Protein AF-A0A1B1ELV7-F1 (afdb_monomer_lite)

Foldseek 3Di:
DVLLVLQLVQLVLQLPPPPDPVSVVLSVLSNVLSVVLLVLQLVVLVVCCVVPVLSVCSPCVCVDVQLLNVLVCLLSCVLGVVDHNLLVLLLPLQAPLVQPLLLVLQVVLVLCVVVVNPVSSVSSVVSSVSSVSNSCSNVVSLLVCCVPPVPCSQLSNLLSNVLSLLNCLQPVQLCQLAVRDPVSRPAHPLVSCVPRRVVVVVCSCVVRVHDDPPCNVLSNQLSLFLSLLNLLVCQLAVVSDSDHRGNLDPPVSVVVNCVNRVCCCVFRVVVVVVCVVCVVVVNNVVSYDPDDADAAPRSSGGACNRHTPVPRDWDWDQDPNDIGTHNDVSSVVSVVVD

Radius of gyration: 20.14 Å; chains: 1; bounding box: 50×48×54 Å

pLDDT: mean 96.78, std 1.9, range [80.75, 98.81]

Secondary structure (DSSP, 8-state):
-HHHHHHHHHHHHHHHH-SSHHHHHHHHHHHHHHHHHHHHHHHHHHHHTTT-GGGGHHHHGGGS--HHHHHHHHHHIIIIIIS-HHHHIIIIIIIIIIIIIHHHHHHHHHHHHHTT-HHHHHHHHHHHHHHHHHHTTHHHHHHHHHHH-HHHHHHHHHHHHHHHHHHHHHHTHHIIIIIS-GGG--S-HHHHIIIIIIHHHHHHHHHTTPPPPTTHHHHHHHTTTHHHHHHHHHHHTGGG-SS------SHHHHHHHHHHSTTHIIIIIHHHHHHHHHHHTT-GGGGS-SSPPPB-TTT-SBTT-SS-TTS---EEEEETTEEEEESSHHHHHHHHH-

Structure (mmCIF, N/CA/C/O backbone):
data_AF-A0A1B1ELV7-F1
#
_entry.id   AF-A0A1B1ELV7-F1
#
loop_
_atom_site.group_PDB
_atom_site.id
_atom_site.type_symbol
_atom_site.label_atom_id
_atom_site.label_alt_id
_atom_site.label_comp_id
_atom_site.label_asym_id
_atom_site.label_entity_id
_atom_site.label_seq_id
_atom_site.pdbx_PDB_ins_code
_atom_site.Cartn_x
_atom_site.Cartn_y
_atom_site.Cartn_z
_atom_site.occupancy
_atom_site.B_iso_or_equiv
_atom_site.auth_seq_id
_atom_site.auth_comp_id
_atom_site.auth_asym_id
_atom_site.auth_atom_id
_atom_site.pdbx_PDB_model_num
ATOM 1 N N . CYS A 1 1 ? -9.939 5.404 -7.749 1.00 80.75 1 CYS A N 1
ATOM 2 C CA . CYS A 1 1 ? -11.267 5.112 -8.348 1.00 80.75 1 CYS A CA 1
ATOM 3 C C . CYS A 1 1 ? -12.164 4.233 -7.469 1.00 80.75 1 CYS A C 1
ATOM 5 O O . CYS A 1 1 ? -13.029 4.770 -6.800 1.00 80.75 1 CYS A O 1
ATOM 7 N N . MET A 1 2 ? -12.041 2.897 -7.480 1.00 93.31 2 MET A N 1
ATOM 8 C CA . MET A 1 2 ? -13.068 2.035 -6.860 1.00 93.31 2 MET A CA 1
ATOM 9 C C . MET A 1 2 ? -12.927 1.874 -5.341 1.00 93.31 2 MET A C 1
ATOM 11 O O . MET A 1 2 ? -13.935 1.648 -4.684 1.00 93.31 2 MET A O 1
ATOM 15 N N . VAL A 1 3 ? -11.723 2.050 -4.782 1.00 96.31 3 VAL A N 1
ATOM 16 C CA . VAL A 1 3 ? -11.533 2.165 -3.322 1.00 96.31 3 VAL A CA 1
ATOM 17 C C . VAL A 1 3 ? -12.270 3.392 -2.783 1.00 96.31 3 VAL A C 1
ATOM 19 O O . VAL A 1 3 ? -13.050 3.251 -1.851 1.00 96.31 3 VAL A O 1
ATOM 22 N N . GLU A 1 4 ? -12.139 4.549 -3.444 1.00 97.12 4 GLU A N 1
ATOM 23 C CA . GLU A 1 4 ? -12.928 5.755 -3.128 1.00 97.12 4 GLU A CA 1
ATOM 24 C C . GLU A 1 4 ? -14.437 5.442 -3.118 1.00 97.12 4 GLU A C 1
ATOM 26 O O . GLU A 1 4 ? -15.186 5.837 -2.229 1.00 97.12 4 GLU A O 1
ATOM 31 N N . HIS A 1 5 ? -14.911 4.622 -4.064 1.00 96.75 5 HIS A N 1
ATOM 32 C CA . HIS A 1 5 ? -16.320 4.226 -4.089 1.00 96.75 5 HIS A CA 1
ATOM 33 C C . HIS A 1 5 ? -16.717 3.340 -2.897 1.00 96.75 5 HIS A C 1
ATOM 35 O O . HIS A 1 5 ? -17.836 3.436 -2.387 1.00 96.75 5 HIS A O 1
ATOM 41 N N . MET A 1 6 ? -15.815 2.476 -2.428 1.00 97.31 6 MET A N 1
ATOM 42 C CA . MET A 1 6 ? -16.022 1.707 -1.196 1.00 97.31 6 MET A CA 1
ATOM 43 C C . MET A 1 6 ? -16.074 2.640 0.019 1.00 97.31 6 MET A C 1
ATOM 45 O O . MET A 1 6 ? -16.939 2.466 0.885 1.00 97.31 6 MET A O 1
ATOM 49 N N . ALA A 1 7 ? -15.241 3.682 0.038 1.00 97.88 7 ALA A N 1
ATOM 50 C CA . ALA A 1 7 ? -15.234 4.702 1.078 1.00 97.88 7 ALA A CA 1
ATOM 51 C C . ALA A 1 7 ? -16.558 5.496 1.126 1.00 97.88 7 ALA A C 1
ATOM 53 O O . ALA A 1 7 ? -17.046 5.783 2.218 1.00 97.88 7 ALA A O 1
ATOM 54 N N . VAL A 1 8 ? -17.259 5.710 -0.002 1.00 98.25 8 VAL A N 1
ATOM 55 C CA . VAL A 1 8 ? -18.649 6.236 0.006 1.00 98.25 8 VAL A CA 1
ATOM 56 C C . VAL A 1 8 ? -19.555 5.375 0.892 1.00 98.25 8 VAL A C 1
ATOM 58 O O . VAL A 1 8 ? -20.324 5.890 1.710 1.00 98.25 8 VAL A O 1
ATOM 61 N N . THR A 1 9 ? -19.460 4.050 0.756 1.00 97.62 9 THR A N 1
ATOM 62 C CA . THR A 1 9 ? -20.261 3.112 1.554 1.00 97.62 9 THR A CA 1
ATOM 63 C C . THR A 1 9 ? -19.858 3.169 3.027 1.00 97.62 9 THR A C 1
ATOM 65 O O . THR A 1 9 ? -20.735 3.211 3.894 1.00 97.62 9 THR A O 1
ATOM 68 N N . MET A 1 10 ? -18.560 3.244 3.329 1.00 97.94 10 MET A N 1
ATOM 69 C CA . MET A 1 10 ? -18.064 3.448 4.694 1.00 97.94 10 MET A CA 1
ATOM 70 C C . MET A 1 10 ? -18.611 4.737 5.321 1.00 97.94 10 MET A C 1
ATOM 72 O O . MET A 1 10 ? -19.231 4.692 6.382 1.00 97.94 10 MET A O 1
ATOM 76 N N . GLN A 1 11 ? -18.472 5.877 4.648 1.00 98.31 11 GLN A N 1
ATOM 77 C CA . GLN A 1 11 ? -18.942 7.167 5.150 1.00 98.31 11 GLN A CA 1
ATOM 78 C C . GLN A 1 11 ? -20.475 7.186 5.310 1.00 98.31 11 GLN A C 1
ATOM 80 O O . GLN A 1 11 ? -21.005 7.727 6.284 1.00 98.31 11 GLN A O 1
ATOM 85 N N . SER A 1 12 ? -21.219 6.500 4.431 1.00 98.06 12 SER A N 1
ATOM 86 C CA . SER A 1 12 ? -22.672 6.314 4.591 1.00 98.06 12 SER A CA 1
ATOM 87 C C . SER A 1 12 ? -23.036 5.519 5.858 1.00 98.06 12 SER A C 1
ATOM 89 O O . SER A 1 12 ? -24.042 5.806 6.519 1.00 98.06 12 SER A O 1
ATOM 91 N N . ARG A 1 13 ? -22.187 4.564 6.265 1.00 98.06 13 ARG A N 1
ATOM 92 C CA . ARG A 1 13 ? -22.323 3.839 7.535 1.00 98.06 13 ARG A CA 1
ATOM 93 C C . ARG A 1 13 ? -22.166 4.791 8.707 1.00 98.06 13 ARG A C 1
ATOM 95 O O . ARG A 1 13 ? -22.987 4.744 9.620 1.00 98.06 13 ARG A O 1
ATOM 102 N N . PHE A 1 14 ? -21.196 5.704 8.657 1.00 98.12 14 PHE A N 1
ATOM 103 C CA . PHE A 1 14 ? -21.057 6.744 9.677 1.00 98.12 14 PHE A CA 1
ATOM 104 C C . PHE A 1 14 ? -22.285 7.650 9.717 1.00 98.12 14 PHE A C 1
ATOM 106 O O . PHE A 1 14 ? -22.819 7.866 10.801 1.00 98.12 14 PHE A O 1
ATOM 113 N N . CYS A 1 15 ? -22.817 8.086 8.567 1.00 98.00 15 CYS A N 1
ATOM 114 C CA . CYS A 1 15 ? -24.054 8.879 8.505 1.00 98.00 15 CYS A CA 1
ATOM 115 C C . CYS A 1 15 ? -25.208 8.220 9.269 1.00 98.00 15 CYS A C 1
ATOM 117 O O . CYS A 1 15 ? -26.010 8.896 9.916 1.00 98.00 15 CYS A O 1
ATOM 119 N N . ARG A 1 16 ? -25.315 6.891 9.174 1.00 98.06 16 ARG A N 1
ATOM 120 C CA . ARG A 1 16 ? -26.450 6.139 9.705 1.00 98.06 16 ARG A CA 1
ATOM 121 C C . ARG A 1 16 ? -26.247 5.639 11.131 1.00 98.06 16 ARG A C 1
ATOM 123 O O . ARG A 1 16 ? -27.211 5.646 11.902 1.00 98.06 16 ARG A O 1
ATOM 130 N N . PHE A 1 17 ? -25.057 5.152 11.453 1.00 98.12 17 PHE A N 1
ATOM 131 C CA . PHE A 1 17 ? -24.805 4.330 12.637 1.00 98.12 17 PHE A CA 1
ATOM 132 C C . PHE A 1 17 ? -23.804 4.945 13.612 1.00 98.12 17 PHE A C 1
ATOM 134 O O . PHE A 1 17 ? -23.744 4.480 14.749 1.00 98.12 17 PHE A O 1
ATOM 141 N N . ALA A 1 18 ? -23.080 6.007 13.233 1.00 97.06 18 ALA A N 1
ATOM 142 C CA . ALA A 1 18 ? -22.183 6.661 14.177 1.00 97.06 18 ALA A CA 1
ATOM 143 C C . ALA A 1 18 ? -22.971 7.161 15.405 1.00 97.06 18 ALA A C 1
ATOM 145 O O . ALA A 1 18 ? -24.076 7.706 15.256 1.00 97.06 18 ALA A O 1
ATOM 146 N N . PRO A 1 19 ? -22.428 7.002 16.624 1.00 94.12 19 PRO A N 1
ATOM 147 C CA . PRO A 1 19 ? -23.182 7.212 17.859 1.00 94.12 19 PRO A CA 1
ATOM 148 C C . PRO A 1 19 ? -23.564 8.682 18.076 1.00 94.12 19 PRO A C 1
ATOM 150 O O . PRO A 1 19 ? -24.658 8.982 18.564 1.00 94.12 19 PRO A O 1
ATOM 153 N N . SER A 1 20 ? -22.720 9.625 17.649 1.00 94.88 20 SER A N 1
ATOM 154 C CA . SER A 1 20 ? -22.945 11.058 17.859 1.00 94.88 20 SER A CA 1
ATOM 155 C C . SER A 1 20 ? -23.492 11.762 16.614 1.00 94.88 20 SER A C 1
ATOM 157 O O . SER A 1 20 ? -23.122 11.458 15.482 1.00 94.88 20 SER A O 1
ATOM 159 N N . THR A 1 21 ? -24.346 12.771 16.814 1.00 96.06 21 THR A N 1
ATOM 160 C CA . THR A 1 21 ? -24.857 13.605 15.709 1.00 96.06 21 THR A CA 1
ATOM 161 C C . THR A 1 21 ? -23.732 14.336 14.976 1.00 96.06 21 THR A C 1
ATOM 163 O O . THR A 1 21 ? -23.802 14.499 13.764 1.00 96.06 21 THR A O 1
ATOM 166 N N . ARG A 1 22 ? -22.677 14.753 15.692 1.00 95.06 22 ARG A N 1
ATOM 167 C CA . ARG A 1 22 ? -21.520 15.432 15.086 1.00 95.06 22 ARG A CA 1
ATOM 168 C C . ARG A 1 22 ? -20.793 14.515 14.105 1.00 95.06 22 ARG A C 1
ATOM 170 O O . ARG A 1 22 ? -20.520 14.936 12.988 1.00 95.06 22 ARG A O 1
ATOM 177 N N . TRP A 1 23 ? -20.554 13.266 14.499 1.00 96.88 23 TRP A N 1
ATOM 178 C CA . TRP A 1 23 ? -19.917 12.280 13.631 1.00 96.88 23 TRP A CA 1
ATOM 179 C C . TRP A 1 23 ? -20.809 11.928 12.439 1.00 96.88 23 TRP A C 1
ATOM 181 O O . TRP A 1 23 ? -20.341 11.981 11.309 1.00 96.88 23 TRP A O 1
ATOM 191 N N . ARG A 1 24 ? -22.116 11.708 12.645 1.00 98.25 24 ARG A N 1
ATOM 192 C CA . ARG A 1 24 ? -23.053 11.485 11.526 1.00 98.25 24 ARG A CA 1
ATOM 193 C C . ARG A 1 24 ? -23.015 12.619 10.496 1.00 98.25 24 ARG A C 1
ATOM 195 O O . ARG A 1 24 ? -23.016 12.347 9.303 1.00 98.25 24 ARG A O 1
ATOM 202 N N . ASN A 1 25 ? -22.938 13.874 10.946 1.00 97.50 25 ASN A N 1
ATOM 203 C CA . ASN A 1 25 ? -22.835 15.028 10.052 1.00 97.50 25 ASN A CA 1
ATOM 204 C C . ASN A 1 25 ? -21.498 15.070 9.295 1.00 97.50 25 ASN A C 1
ATOM 206 O O . ASN A 1 25 ? -21.497 15.367 8.105 1.00 97.50 25 ASN A O 1
ATOM 210 N N . LEU A 1 26 ? -20.373 14.760 9.953 1.00 96.50 26 LEU A N 1
ATOM 211 C CA . LEU A 1 26 ? -19.078 14.636 9.269 1.00 96.50 26 LEU A CA 1
ATOM 212 C C . LEU A 1 26 ? -19.079 13.496 8.247 1.00 96.50 26 LEU A C 1
ATOM 214 O O . 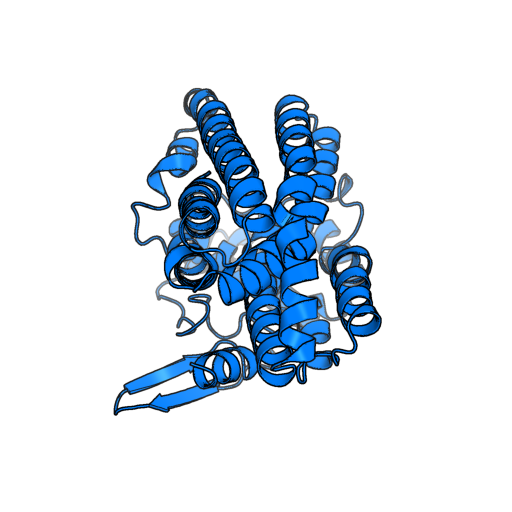LEU A 1 26 ? -18.555 13.681 7.154 1.00 96.50 26 LEU A O 1
ATOM 218 N N . GLY A 1 27 ? -19.740 12.378 8.556 1.00 97.25 27 GLY A N 1
ATOM 219 C CA . GLY A 1 27 ? -19.937 11.276 7.617 1.00 97.25 27 GLY A CA 1
ATOM 220 C C . GLY A 1 27 ? -20.675 11.704 6.347 1.00 97.25 27 GLY A C 1
ATOM 221 O O . GLY A 1 27 ? -20.362 11.205 5.273 1.00 97.25 27 GLY A O 1
ATOM 222 N N . VAL A 1 28 ? -21.610 12.664 6.424 1.00 98.31 28 VAL A N 1
ATOM 223 C CA . VAL A 1 28 ? -22.288 13.192 5.222 1.00 98.31 28 VAL A CA 1
ATOM 224 C C . VAL A 1 28 ? -21.298 13.924 4.324 1.00 98.31 28 VAL A C 1
ATOM 226 O O . VAL A 1 28 ? -21.331 13.731 3.112 1.00 98.31 28 VAL A O 1
ATOM 229 N N . PHE A 1 29 ? -20.415 14.744 4.900 1.00 98.12 29 PHE A N 1
ATOM 230 C CA . PHE A 1 29 ? -19.386 15.435 4.124 1.00 98.12 29 PHE A CA 1
ATOM 231 C C . PHE A 1 29 ? -18.369 14.454 3.548 1.00 98.12 29 PHE A C 1
ATOM 233 O O . PHE A 1 29 ? -18.138 14.509 2.348 1.00 98.12 29 PHE A O 1
ATOM 240 N N . GLY A 1 30 ? -17.879 13.499 4.345 1.00 98.06 30 GLY A N 1
ATOM 241 C CA . GLY A 1 30 ? -17.008 12.434 3.844 1.00 98.06 30 GLY A CA 1
ATOM 242 C C . GLY A 1 30 ? -17.658 11.662 2.696 1.00 98.06 30 GLY A C 1
ATOM 243 O O . GLY A 1 30 ? -17.067 11.510 1.644 1.00 98.06 30 GLY A O 1
ATOM 244 N N . MET A 1 31 ? -18.932 11.280 2.814 1.00 98.38 31 MET A N 1
ATOM 245 C CA . MET A 1 31 ? -19.650 10.581 1.740 1.00 98.38 31 MET A CA 1
ATOM 246 C C . MET A 1 31 ? -19.717 11.402 0.440 1.00 98.38 31 MET A C 1
ATOM 248 O O . MET A 1 31 ? -19.653 10.834 -0.654 1.00 98.38 31 MET A O 1
ATOM 252 N N . LEU A 1 32 ? -19.871 12.726 0.539 1.00 98.56 32 LEU A N 1
ATOM 253 C CA . LEU A 1 32 ? -19.840 13.621 -0.620 1.00 98.56 32 LEU A CA 1
ATOM 254 C C . LEU A 1 32 ? -18.428 13.742 -1.206 1.00 98.56 32 LEU A C 1
ATOM 256 O O . LEU A 1 32 ? -18.298 13.716 -2.431 1.00 98.56 32 LEU A O 1
ATOM 260 N N . ASP A 1 33 ? -17.410 13.830 -0.352 1.00 98.50 33 ASP A N 1
ATOM 261 C CA . ASP A 1 33 ? -15.998 13.876 -0.739 1.00 98.50 33 ASP A CA 1
ATOM 262 C C . ASP A 1 33 ? -15.622 12.589 -1.497 1.00 98.50 33 ASP A C 1
ATOM 264 O O . ASP A 1 33 ? -15.230 12.658 -2.659 1.00 98.50 33 ASP A O 1
ATOM 268 N N . GLU A 1 34 ? -15.938 11.406 -0.967 1.00 98.44 34 GLU A N 1
ATOM 269 C CA . GLU A 1 34 ? -15.636 10.138 -1.651 1.00 98.44 34 GLU A CA 1
ATOM 270 C C . GLU A 1 34 ? -16.430 9.929 -2.942 1.00 98.44 34 GLU A C 1
ATOM 272 O O . GLU A 1 34 ? -15.959 9.323 -3.914 1.00 98.44 34 GLU A O 1
ATOM 277 N N . THR A 1 35 ? -17.651 10.471 -2.999 1.00 98.62 35 THR A N 1
ATOM 278 C CA . THR A 1 35 ? -18.434 10.477 -4.240 1.00 98.62 35 THR A CA 1
ATOM 279 C C . THR A 1 35 ? -17.730 11.333 -5.290 1.00 98.62 35 THR A C 1
ATOM 281 O O . THR A 1 35 ? -17.637 10.933 -6.455 1.00 98.62 35 THR A O 1
ATOM 284 N N . ARG A 1 36 ? -17.209 12.496 -4.883 1.00 98.56 36 ARG A N 1
ATOM 285 C CA . ARG A 1 36 ? -16.420 13.387 -5.733 1.00 98.56 36 ARG A CA 1
ATOM 286 C C . ARG A 1 36 ? -15.128 12.705 -6.185 1.00 98.56 36 ARG A C 1
ATOM 288 O O . ARG A 1 36 ? -14.880 12.699 -7.390 1.00 98.56 36 ARG A O 1
ATOM 295 N N . HIS A 1 37 ? -14.354 12.113 -5.277 1.00 98.25 37 HIS A N 1
ATOM 296 C CA . HIS A 1 37 ? -13.090 11.430 -5.578 1.00 98.25 37 HIS A CA 1
ATOM 297 C C . HIS A 1 37 ? -13.303 10.339 -6.627 1.00 98.25 37 HIS A C 1
ATOM 299 O O . HIS A 1 37 ? -12.712 10.373 -7.708 1.00 98.25 37 HIS A O 1
ATOM 305 N N . THR A 1 38 ? -14.277 9.458 -6.374 1.00 97.31 38 THR A N 1
ATOM 306 C CA . THR A 1 38 ? -14.672 8.391 -7.300 1.00 97.31 38 THR A CA 1
ATOM 307 C C . THR A 1 38 ? -14.985 8.938 -8.693 1.00 97.31 38 THR A C 1
ATOM 309 O O . THR A 1 38 ? -14.474 8.442 -9.698 1.00 97.31 38 THR A O 1
ATOM 312 N N . GLN A 1 39 ? -15.857 9.946 -8.780 1.00 97.75 39 GLN A N 1
ATOM 313 C CA . GLN A 1 39 ? -16.337 10.454 -10.065 1.00 97.75 39 GLN A CA 1
ATOM 314 C C . GLN A 1 39 ? -15.257 11.217 -10.835 1.00 97.75 39 GLN A C 1
ATOM 316 O O . GLN A 1 39 ? -15.199 11.097 -12.062 1.00 97.75 39 GLN A O 1
ATOM 321 N N . LEU A 1 40 ? -14.406 11.981 -10.145 1.00 97.00 40 LEU A N 1
ATOM 322 C CA . LEU A 1 40 ? -13.310 12.715 -10.772 1.00 97.00 40 LEU A CA 1
ATOM 323 C C . LEU A 1 40 ? -12.260 11.764 -11.343 1.00 97.00 40 LEU A C 1
ATOM 325 O O . LEU A 1 40 ? -11.923 11.884 -12.522 1.00 97.00 40 LEU A O 1
ATOM 329 N N . ASP A 1 41 ? -11.817 10.787 -10.554 1.00 95.50 41 ASP A N 1
ATOM 330 C CA . ASP A 1 41 ? -10.863 9.764 -10.981 1.00 95.50 41 ASP A CA 1
ATOM 331 C C . ASP A 1 41 ? -11.358 8.988 -12.206 1.00 95.50 41 ASP A C 1
ATOM 333 O O . ASP A 1 41 ? -10.632 8.778 -13.185 1.00 95.50 41 ASP A O 1
ATOM 337 N N . MET A 1 42 ? -12.629 8.576 -12.167 1.00 96.25 42 MET A N 1
ATOM 338 C CA . MET A 1 42 ? -13.274 7.854 -13.260 1.00 96.25 42 MET A CA 1
ATOM 339 C C . MET A 1 42 ? -13.379 8.719 -14.510 1.00 96.25 42 MET A C 1
ATOM 341 O O . MET A 1 42 ? -13.094 8.253 -15.614 1.00 96.25 42 MET A O 1
ATOM 345 N N . ARG A 1 43 ? -13.757 9.993 -14.357 1.00 96.12 43 ARG A N 1
ATOM 346 C CA . ARG A 1 43 ? -13.839 10.924 -15.481 1.00 96.12 43 ARG A CA 1
ATOM 347 C C . ARG A 1 43 ? -12.467 11.171 -16.104 1.00 96.12 43 ARG A C 1
ATOM 349 O O . ARG A 1 43 ? -12.356 11.143 -17.329 1.00 96.12 43 ARG A O 1
ATOM 356 N N . PHE A 1 44 ? -11.445 11.392 -15.285 1.00 96.12 44 PHE A N 1
ATOM 357 C CA . PHE A 1 44 ? -10.079 11.608 -15.748 1.00 96.12 44 PHE A CA 1
ATOM 358 C C . PHE A 1 44 ? -9.562 10.389 -16.518 1.00 96.12 44 PHE A C 1
ATOM 360 O O . PHE A 1 44 ? -9.133 10.507 -17.665 1.00 96.12 44 PHE A O 1
ATOM 367 N N . SER A 1 45 ? -9.713 9.198 -15.934 1.00 95.19 45 SER A N 1
ATOM 368 C CA . SER A 1 45 ? -9.289 7.934 -16.547 1.00 95.19 45 SER A CA 1
ATOM 369 C C . SER A 1 45 ? -10.050 7.618 -17.837 1.00 95.19 45 SER A C 1
ATOM 371 O O . SER A 1 45 ? -9.460 7.144 -18.808 1.00 95.19 45 SER A O 1
ATOM 373 N N . HIS A 1 46 ? -11.348 7.928 -17.894 1.00 96.44 46 HIS A N 1
ATOM 374 C CA . HIS A 1 46 ? -12.164 7.730 -19.092 1.00 96.44 46 HIS A CA 1
ATOM 375 C C . HIS A 1 46 ? -11.612 8.499 -20.302 1.00 96.44 46 HIS A C 1
ATOM 377 O O . HIS A 1 46 ? -11.583 7.971 -21.414 1.00 96.44 46 HIS A O 1
ATOM 383 N N . ASP A 1 47 ? -11.140 9.736 -20.118 1.00 95.75 47 ASP A N 1
ATOM 384 C CA . ASP A 1 47 ? -10.570 10.508 -21.227 1.00 95.75 47 ASP A CA 1
ATOM 385 C C . ASP A 1 47 ? -9.252 9.904 -21.756 1.00 95.75 47 ASP A C 1
ATOM 387 O O . ASP A 1 47 ? -8.943 10.044 -22.948 1.00 95.75 47 ASP A O 1
ATOM 391 N N . LEU A 1 48 ? -8.528 9.153 -20.918 1.00 96.38 48 LEU A N 1
ATOM 392 C CA . LEU A 1 48 ? -7.286 8.463 -21.273 1.00 96.38 48 LEU A CA 1
ATOM 393 C C . LEU A 1 48 ? -7.501 7.157 -22.060 1.00 96.38 48 LEU A C 1
ATOM 395 O O . LEU A 1 48 ? -6.571 6.701 -22.729 1.00 96.38 48 LEU A O 1
ATOM 399 N N . LEU A 1 49 ? -8.726 6.614 -22.118 1.00 96.75 49 LEU A N 1
ATOM 400 C CA . LEU A 1 49 ? -9.071 5.461 -22.974 1.00 96.75 49 LEU A CA 1
ATOM 401 C C . LEU A 1 49 ? -8.749 5.694 -24.457 1.00 96.75 49 LEU A C 1
ATOM 403 O O . LEU A 1 49 ? -8.438 4.762 -25.193 1.00 96.75 49 LEU A O 1
ATOM 407 N N . LYS A 1 50 ? -8.785 6.957 -24.902 1.00 96.19 50 LYS A N 1
ATOM 408 C CA . LYS A 1 50 ? -8.425 7.360 -26.273 1.00 96.19 50 LYS A CA 1
ATOM 409 C C . LYS A 1 50 ? -6.931 7.183 -26.569 1.00 96.19 50 LYS A C 1
ATOM 411 O O . LYS A 1 50 ? -6.530 7.276 -27.728 1.00 96.19 50 LYS A O 1
ATOM 416 N N . LYS A 1 51 ? -6.105 7.036 -25.531 1.00 95.56 51 LYS A N 1
ATOM 417 C CA . LYS A 1 51 ? -4.645 6.910 -25.609 1.00 95.56 51 LYS A CA 1
ATOM 418 C C . LYS A 1 51 ? -4.196 5.482 -25.357 1.00 95.56 51 LYS A C 1
ATOM 420 O O . LYS A 1 51 ? -3.322 5.000 -26.068 1.00 95.56 51 LYS A O 1
ATOM 425 N N . ASP A 1 52 ? -4.800 4.818 -24.376 1.00 96.19 52 ASP A N 1
ATOM 426 C CA . ASP A 1 52 ? -4.460 3.446 -24.034 1.00 96.19 52 ASP A CA 1
ATOM 427 C C . ASP A 1 52 ? -5.685 2.691 -23.488 1.00 96.19 52 ASP A C 1
ATOM 429 O O . ASP A 1 52 ? -6.301 3.142 -22.519 1.00 96.19 52 ASP A O 1
ATOM 433 N N . PRO A 1 53 ? -6.050 1.526 -24.052 1.00 95.88 53 PRO A N 1
ATOM 434 C CA . PRO A 1 53 ? -7.176 0.740 -23.551 1.00 95.88 53 PRO A CA 1
ATOM 435 C C . PRO A 1 53 ? -6.970 0.228 -22.119 1.00 95.88 53 PRO A C 1
ATOM 437 O O . PRO A 1 53 ? -7.942 -0.140 -21.466 1.00 95.88 53 PRO A O 1
ATOM 440 N N . ARG A 1 54 ? -5.737 0.219 -21.589 1.00 95.88 54 ARG A N 1
ATOM 441 C CA . ARG A 1 54 ? -5.468 -0.156 -20.192 1.00 95.88 54 ARG A CA 1
ATOM 442 C C . ARG A 1 54 ? -6.183 0.745 -19.187 1.00 95.88 54 ARG A C 1
ATOM 444 O O . ARG A 1 54 ? -6.473 0.279 -18.093 1.00 95.88 54 ARG A O 1
ATOM 451 N N . PHE A 1 55 ? -6.547 1.976 -19.552 1.00 96.75 55 PHE A N 1
ATOM 452 C CA . PHE A 1 55 ? -7.338 2.845 -18.674 1.00 96.75 55 PHE A CA 1
ATOM 453 C C . PHE A 1 55 ? -8.765 2.328 -18.407 1.00 96.75 55 PHE A C 1
ATOM 455 O O . PHE A 1 55 ? -9.391 2.778 -17.453 1.00 96.75 55 PHE A O 1
ATOM 462 N N . ASP A 1 56 ? -9.253 1.318 -19.144 1.00 97.12 56 ASP A N 1
ATOM 463 C CA . ASP A 1 56 ? -10.501 0.594 -18.822 1.00 97.12 56 ASP A CA 1
ATOM 464 C C . ASP A 1 56 ? -10.430 -0.066 -17.437 1.00 97.12 56 ASP A C 1
ATOM 466 O O . ASP A 1 56 ? -11.429 -0.186 -16.725 1.00 97.12 56 ASP A O 1
ATOM 470 N N . TRP A 1 57 ? -9.219 -0.418 -16.992 1.00 97.19 57 TRP A N 1
ATOM 471 C CA . TRP A 1 57 ? -8.984 -0.989 -15.670 1.00 97.19 57 TRP A CA 1
ATOM 472 C C . TRP A 1 57 ? -9.297 -0.032 -14.522 1.00 97.19 57 TRP A C 1
ATOM 474 O O . TRP A 1 57 ? -9.559 -0.518 -13.427 1.00 97.19 57 TRP A O 1
ATOM 484 N N . ALA A 1 58 ? -9.394 1.282 -14.757 1.00 95.44 58 ALA A N 1
ATOM 485 C CA . ALA A 1 58 ? -9.875 2.229 -13.748 1.00 95.44 58 ALA A CA 1
ATOM 486 C C . ALA A 1 58 ? -11.278 1.865 -13.220 1.00 95.44 58 ALA A C 1
ATOM 488 O O . ALA A 1 58 ? -11.565 2.087 -12.044 1.00 95.44 58 ALA A O 1
ATOM 489 N N . GLN A 1 59 ? -12.114 1.254 -14.070 1.00 95.12 59 GLN A N 1
ATOM 490 C CA . GLN A 1 59 ? -13.405 0.678 -13.692 1.00 95.12 59 GLN A CA 1
ATOM 491 C C . GLN A 1 59 ? -13.323 -0.842 -13.539 1.00 95.12 59 GLN A C 1
ATOM 493 O O . GLN A 1 59 ? -13.757 -1.409 -12.537 1.00 95.12 59 GLN A O 1
ATOM 498 N N . LYS A 1 60 ? -12.778 -1.521 -14.554 1.00 97.00 60 LYS A N 1
ATOM 499 C CA . LYS A 1 60 ? -12.836 -2.978 -14.678 1.00 97.00 60 LYS A CA 1
ATOM 500 C C . LYS A 1 60 ? -12.108 -3.706 -13.554 1.00 97.00 60 LYS A C 1
ATOM 502 O O . LYS A 1 60 ? -12.571 -4.778 -13.178 1.00 97.00 60 LYS A O 1
ATOM 507 N N . ALA A 1 61 ? -11.020 -3.148 -13.013 1.00 96.38 61 ALA A N 1
ATOM 508 C CA . ALA A 1 61 ? -10.149 -3.814 -12.043 1.00 96.38 61 ALA A CA 1
ATOM 509 C C . ALA A 1 61 ? -10.935 -4.528 -10.934 1.00 96.38 61 ALA A C 1
ATOM 511 O O . ALA A 1 61 ? -10.820 -5.746 -10.788 1.00 96.38 61 ALA A O 1
ATOM 512 N N . PHE A 1 62 ? -11.813 -3.809 -10.228 1.00 95.69 62 PHE A N 1
ATOM 513 C CA . PHE A 1 62 ? -12.565 -4.332 -9.076 1.00 95.69 62 PHE A CA 1
ATOM 514 C C . PHE A 1 62 ? -13.621 -5.384 -9.446 1.00 95.69 62 PHE A C 1
ATOM 516 O O . PHE A 1 62 ? -14.063 -6.138 -8.580 1.00 95.69 62 PHE A O 1
ATOM 523 N N . HIS A 1 63 ? -13.939 -5.515 -10.735 1.00 96.69 63 HIS A N 1
ATOM 524 C CA . HIS A 1 63 ? -14.793 -6.561 -11.301 1.00 96.69 63 HIS A CA 1
ATOM 525 C C . HIS A 1 63 ? -14.005 -7.779 -11.815 1.00 96.69 63 HIS A C 1
ATOM 527 O O . HIS A 1 63 ? -14.555 -8.621 -12.524 1.00 96.69 63 HIS A O 1
ATOM 533 N N . THR A 1 64 ? -12.722 -7.887 -11.471 1.00 97.50 64 THR A N 1
ATOM 534 C CA . THR A 1 64 ? -11.873 -9.039 -11.794 1.00 97.50 64 THR A CA 1
ATOM 535 C C . THR A 1 64 ? -11.368 -9.750 -10.537 1.00 97.50 64 THR A C 1
ATOM 537 O O . THR A 1 64 ? -11.496 -9.257 -9.411 1.00 97.50 64 THR A O 1
ATOM 540 N N . ASN A 1 65 ? -10.759 -10.915 -10.760 1.00 96.75 65 ASN A N 1
ATOM 541 C CA . ASN A 1 65 ? -9.972 -11.655 -9.773 1.00 96.75 65 ASN A CA 1
ATOM 542 C C . ASN A 1 65 ? -8.465 -11.517 -10.051 1.00 96.75 65 ASN A C 1
ATOM 544 O O . ASN A 1 65 ? -7.705 -12.449 -9.805 1.00 96.75 65 ASN A O 1
ATOM 548 N N . GLU A 1 66 ? -8.039 -10.388 -10.628 1.00 97.19 66 GLU A N 1
ATOM 549 C CA . GLU A 1 66 ? -6.617 -10.046 -10.706 1.00 97.19 66 GLU A CA 1
ATOM 550 C C . GLU A 1 66 ? -6.051 -9.958 -9.276 1.00 97.19 66 GLU A C 1
ATOM 552 O O . GLU A 1 66 ? -6.724 -9.465 -8.367 1.00 97.19 66 GLU A O 1
ATOM 557 N N . TRP A 1 67 ? -4.864 -10.522 -9.053 1.00 94.69 67 TRP A N 1
ATOM 558 C CA . TRP A 1 67 ? -4.356 -10.800 -7.709 1.00 94.69 67 TRP A CA 1
ATOM 559 C C . TRP A 1 67 ? -4.031 -9.519 -6.932 1.00 94.69 67 TRP A C 1
ATOM 561 O O . TRP A 1 67 ? -4.345 -9.439 -5.744 1.00 94.69 67 TRP A O 1
ATOM 571 N N . GLY A 1 68 ? -3.476 -8.501 -7.597 1.00 93.81 68 GLY A N 1
ATOM 572 C CA . GLY A 1 68 ? -3.193 -7.206 -6.986 1.00 93.81 68 GLY A CA 1
ATOM 573 C C . GLY A 1 68 ? -4.479 -6.507 -6.549 1.00 93.81 68 GLY A C 1
ATOM 574 O O . GLY A 1 68 ? -4.578 -6.012 -5.427 1.00 93.81 68 GLY A O 1
ATOM 575 N N . VAL A 1 69 ? -5.517 -6.548 -7.386 1.00 96.56 69 VAL A N 1
ATOM 576 C CA . VAL A 1 69 ? -6.845 -6.038 -7.023 1.00 96.56 69 VAL A CA 1
ATOM 577 C C . VAL A 1 69 ? -7.464 -6.846 -5.881 1.00 96.56 69 VAL A C 1
ATOM 579 O O . VAL A 1 69 ? -8.113 -6.261 -5.018 1.00 96.56 69 VAL A O 1
ATOM 582 N N . LEU A 1 70 ? -7.289 -8.171 -5.833 1.00 96.62 70 LEU A N 1
ATOM 583 C CA . LEU A 1 70 ? -7.767 -8.985 -4.709 1.00 96.62 70 LEU A CA 1
ATOM 584 C C . LEU A 1 70 ? -7.080 -8.612 -3.391 1.00 96.62 70 LEU A C 1
ATOM 586 O O . LEU A 1 70 ? -7.769 -8.549 -2.378 1.00 96.62 70 LEU A O 1
ATOM 590 N N . ALA A 1 71 ? -5.779 -8.309 -3.398 1.00 96.88 71 ALA A N 1
ATOM 591 C CA . ALA A 1 71 ? -5.068 -7.811 -2.217 1.00 96.88 71 ALA A CA 1
ATOM 592 C C . ALA A 1 71 ? -5.633 -6.470 -1.727 1.00 96.88 71 ALA A C 1
ATOM 594 O O . ALA A 1 71 ? -5.916 -6.305 -0.541 1.00 96.88 71 ALA A O 1
ATOM 595 N N . VAL A 1 72 ? -5.885 -5.540 -2.652 1.00 97.06 72 VAL A N 1
ATOM 596 C CA . VAL A 1 72 ? -6.505 -4.245 -2.339 1.00 97.06 72 VAL A CA 1
ATOM 597 C C . VAL A 1 72 ? -7.929 -4.430 -1.800 1.00 97.06 72 VAL A C 1
ATOM 599 O O . VAL A 1 72 ? -8.254 -3.897 -0.741 1.00 97.06 72 VAL A O 1
ATOM 602 N N . LYS A 1 73 ? -8.770 -5.223 -2.479 1.00 96.50 73 LYS A N 1
ATOM 603 C CA . LYS A 1 73 ? -10.138 -5.528 -2.026 1.00 96.50 73 LYS A CA 1
ATOM 604 C C . LYS A 1 73 ? -10.138 -6.193 -0.658 1.00 96.50 73 LYS A C 1
ATOM 606 O O . LYS A 1 73 ? -10.899 -5.777 0.194 1.00 96.50 73 LYS A O 1
ATOM 611 N N . ASN A 1 74 ? -9.264 -7.168 -0.418 1.00 96.69 74 ASN A N 1
ATOM 612 C CA . ASN A 1 74 ? -9.193 -7.861 0.866 1.00 96.69 74 ASN A CA 1
ATOM 613 C C . ASN A 1 74 ? -8.943 -6.901 2.041 1.00 96.69 74 ASN A C 1
ATOM 615 O O . ASN A 1 74 ? -9.540 -7.068 3.102 1.00 96.69 74 ASN A O 1
ATOM 619 N N . PHE A 1 75 ? -8.080 -5.901 1.862 1.00 97.12 75 PHE A N 1
ATOM 620 C CA . PHE A 1 75 ? -7.846 -4.896 2.894 1.00 97.12 75 PHE A CA 1
ATOM 621 C C . PHE A 1 75 ? -9.029 -3.948 3.069 1.00 97.12 75 PHE A C 1
ATOM 623 O O . PHE A 1 75 ? -9.500 -3.773 4.188 1.00 97.12 75 PHE A O 1
ATOM 630 N N . PHE A 1 76 ? -9.526 -3.354 1.984 1.00 97.75 76 PHE A N 1
ATOM 631 C CA . PHE A 1 76 ? -10.577 -2.343 2.085 1.00 97.75 76 PHE A CA 1
ATOM 632 C C . PHE A 1 76 ? -11.960 -2.938 2.375 1.00 97.75 76 PHE A C 1
ATOM 634 O O . PHE A 1 76 ? -12.755 -2.306 3.061 1.00 97.75 76 PHE A O 1
ATOM 641 N N . ASP A 1 77 ? -12.258 -4.163 1.942 1.00 97.19 77 ASP A N 1
ATOM 642 C CA . ASP A 1 77 ? -13.473 -4.868 2.361 1.00 97.19 77 ASP A CA 1
ATOM 643 C C . ASP A 1 77 ? -13.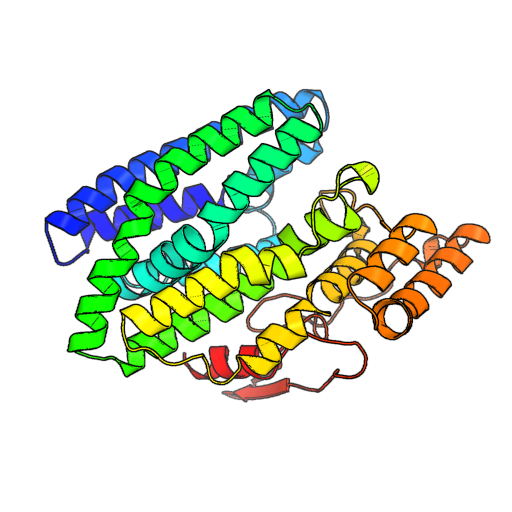478 -5.036 3.882 1.00 97.19 77 ASP A C 1
ATOM 645 O O . ASP A 1 77 ? -14.501 -4.805 4.515 1.00 97.19 77 ASP A O 1
ATOM 649 N N . ASP A 1 78 ? -12.332 -5.372 4.472 1.00 96.25 78 ASP A N 1
ATOM 650 C CA . ASP A 1 78 ? -12.185 -5.515 5.916 1.00 96.25 78 ASP A CA 1
ATOM 651 C C . ASP A 1 78 ? -12.262 -4.154 6.635 1.00 96.25 78 ASP A C 1
ATOM 653 O O . ASP A 1 78 ? -13.179 -3.904 7.414 1.00 96.25 78 ASP A O 1
ATOM 657 N N . ALA A 1 79 ? -11.382 -3.215 6.273 1.00 96.00 79 ALA A N 1
ATOM 658 C CA . ALA A 1 79 ? -11.239 -1.920 6.942 1.00 96.00 79 ALA A CA 1
ATOM 659 C C . ALA A 1 79 ? -12.396 -0.928 6.700 1.00 96.00 79 ALA A C 1
ATOM 661 O O . ALA A 1 79 ? -12.563 0.009 7.481 1.00 96.00 79 ALA A O 1
ATOM 662 N N . MET A 1 80 ? -13.185 -1.091 5.630 1.00 96.31 80 MET A N 1
ATOM 663 C CA . MET A 1 80 ? -14.276 -0.171 5.268 1.00 96.31 80 MET A CA 1
ATOM 664 C C . MET A 1 80 ? -15.651 -0.847 5.255 1.00 96.31 80 MET A C 1
ATOM 666 O O . MET A 1 80 ? -16.627 -0.304 5.787 1.00 96.31 80 MET A O 1
ATOM 670 N N . LEU A 1 81 ? -15.778 -1.996 4.580 1.00 95.94 81 LEU A N 1
ATOM 671 C CA . LEU A 1 81 ? -17.092 -2.564 4.256 1.00 95.94 81 LEU A CA 1
ATOM 672 C C . LEU A 1 81 ? -17.623 -3.538 5.314 1.00 95.94 81 LEU A C 1
ATOM 674 O O . LEU A 1 81 ? -18.841 -3.586 5.523 1.00 95.94 81 LEU A O 1
ATOM 678 N N . ASN A 1 82 ? -16.748 -4.257 6.006 1.00 95.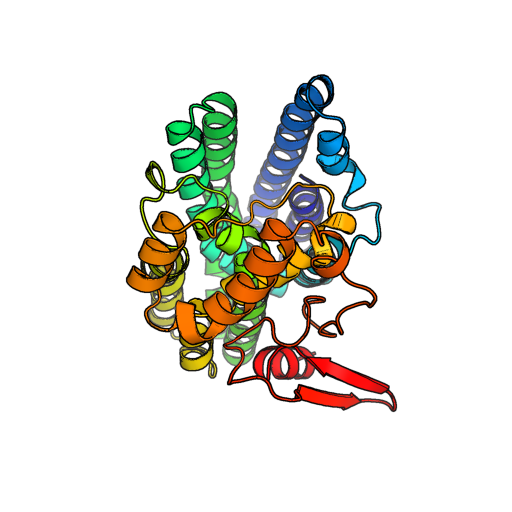69 82 ASN A N 1
ATOM 679 C CA . ASN A 1 82 ? -17.105 -5.247 7.020 1.00 95.69 82 ASN A CA 1
ATOM 680 C C . ASN A 1 82 ? -16.909 -4.731 8.449 1.00 95.69 82 ASN A C 1
ATOM 682 O O . ASN A 1 82 ? -17.558 -5.241 9.357 1.00 95.69 82 ASN A O 1
ATOM 686 N N . ALA A 1 83 ? -16.122 -3.672 8.629 1.00 94.94 83 ALA A N 1
ATOM 687 C CA . ALA A 1 83 ? -15.920 -3.021 9.916 1.00 94.94 83 ALA A CA 1
ATOM 688 C C . ALA A 1 83 ? -17.170 -2.292 10.459 1.00 94.94 83 ALA A C 1
ATOM 690 O O . ALA A 1 83 ? -18.060 -1.825 9.720 1.00 94.94 83 ALA A O 1
ATOM 691 N N . ASP A 1 84 ? -17.213 -2.165 11.789 1.00 95.88 84 ASP A N 1
ATOM 692 C CA . ASP A 1 84 ? -18.120 -1.254 12.488 1.00 95.88 84 ASP A CA 1
ATOM 693 C C . ASP A 1 84 ? -17.660 0.217 12.361 1.00 95.88 84 ASP A C 1
ATOM 695 O O . ASP A 1 84 ? -16.633 0.524 11.754 1.00 95.88 84 ASP A O 1
ATOM 699 N N . CYS A 1 85 ? -18.440 1.171 12.889 1.00 97.00 85 CYS A N 1
ATOM 700 C CA . CYS A 1 85 ? -18.078 2.587 12.762 1.00 97.00 85 CYS A CA 1
ATOM 701 C C . CYS A 1 85 ? -16.753 2.950 13.453 1.00 97.00 85 CYS A C 1
ATOM 703 O O . CYS A 1 85 ? -16.054 3.846 12.988 1.00 97.00 85 CYS A O 1
ATOM 705 N N . VAL A 1 86 ? -16.435 2.296 14.569 1.00 96.19 86 VAL A N 1
ATOM 706 C CA . VAL A 1 86 ? -15.239 2.573 15.370 1.00 96.19 86 VAL A CA 1
ATOM 707 C C . VAL A 1 86 ? -14.015 2.009 14.663 1.00 96.19 86 VAL A C 1
ATOM 709 O O . VAL A 1 86 ? -13.070 2.749 14.406 1.00 96.19 86 VAL A O 1
ATOM 712 N N . GLU A 1 87 ? -14.059 0.736 14.277 1.00 95.50 87 GLU A N 1
ATOM 713 C CA . GLU A 1 87 ? -12.968 0.064 13.569 1.00 95.50 87 GLU A CA 1
ATOM 714 C C . GLU A 1 87 ? -12.666 0.729 12.232 1.00 95.50 87 GLU A C 1
ATOM 716 O O . GLU A 1 87 ? -11.508 1.038 11.965 1.00 95.50 87 GLU A O 1
ATOM 721 N N . ALA A 1 88 ? -13.689 1.051 11.435 1.00 97.50 88 ALA A N 1
ATOM 722 C CA . ALA A 1 88 ? -13.476 1.723 10.159 1.00 97.50 88 ALA A CA 1
ATOM 723 C C . ALA A 1 88 ? -12.861 3.118 10.335 1.00 97.50 88 ALA A C 1
ATOM 725 O O . ALA A 1 88 ? -12.012 3.528 9.548 1.00 97.50 88 ALA A O 1
ATOM 726 N N . SER A 1 89 ? -13.229 3.851 11.387 1.00 97.44 89 SER A N 1
ATOM 727 C CA . SER A 1 89 ? -12.646 5.168 11.657 1.00 97.44 89 SER A CA 1
ATOM 728 C C . SER A 1 89 ? -11.190 5.097 12.119 1.00 97.44 89 SER A C 1
ATOM 730 O O . SER A 1 89 ? -10.425 6.009 11.807 1.00 97.44 89 SER A O 1
ATOM 732 N N . LEU A 1 90 ? -10.784 4.039 12.823 1.00 97.31 90 LEU A N 1
ATOM 733 C CA . LEU A 1 90 ? -9.384 3.835 13.203 1.00 97.31 90 LEU A CA 1
ATOM 734 C C . LEU A 1 90 ? -8.557 3.289 12.036 1.00 97.31 90 LEU A C 1
ATOM 736 O O . LEU A 1 90 ? -7.490 3.820 11.725 1.00 97.31 90 LEU A O 1
ATOM 740 N N . ALA A 1 91 ? -9.052 2.253 11.364 1.00 97.12 91 ALA A N 1
ATOM 741 C CA . ALA A 1 91 ? -8.327 1.591 10.291 1.00 97.12 91 ALA A CA 1
ATOM 742 C C . ALA A 1 91 ? -8.278 2.446 9.025 1.00 97.12 91 ALA A C 1
ATOM 744 O O . ALA A 1 91 ? -7.210 2.637 8.454 1.00 97.12 91 ALA A O 1
ATOM 745 N N . THR A 1 92 ? -9.406 3.005 8.599 1.00 97.38 92 THR A N 1
ATOM 746 C CA . THR A 1 92 ? -9.452 3.807 7.379 1.00 97.38 92 THR A CA 1
ATOM 747 C C . THR A 1 92 ? -9.107 5.258 7.677 1.00 97.38 92 THR A C 1
ATOM 749 O O . THR A 1 92 ? -8.068 5.720 7.221 1.00 97.38 92 THR A O 1
ATOM 752 N N . SER A 1 93 ? -9.888 5.967 8.497 1.00 97.19 93 SER A N 1
ATOM 753 C CA . SER A 1 93 ? -9.696 7.420 8.623 1.00 97.19 93 SER A CA 1
ATOM 754 C C . SER A 1 93 ? -8.429 7.845 9.358 1.00 97.19 93 SER A C 1
ATOM 756 O O . SER A 1 93 ? -7.703 8.714 8.877 1.00 97.19 93 SER A O 1
ATOM 758 N N . LEU A 1 94 ? -8.115 7.225 10.498 1.00 97.25 94 LEU A N 1
ATOM 759 C CA . LEU A 1 94 ? -6.891 7.560 11.228 1.00 97.25 94 LEU A CA 1
ATOM 760 C C . LEU A 1 94 ? -5.644 6.970 10.566 1.00 97.25 94 LEU A C 1
ATOM 762 O O . LEU A 1 94 ? -4.638 7.658 10.410 1.00 97.25 94 LEU A O 1
ATOM 766 N N . THR A 1 95 ? -5.681 5.684 10.221 1.00 97.12 95 THR A N 1
ATOM 767 C CA . THR A 1 95 ? -4.477 5.006 9.737 1.00 97.12 95 THR A CA 1
ATOM 768 C C . THR A 1 95 ? -4.260 5.291 8.263 1.00 97.12 95 THR A C 1
ATOM 770 O O . THR A 1 95 ? -3.263 5.910 7.919 1.00 97.12 95 THR A O 1
ATOM 773 N N . VAL A 1 96 ? -5.169 4.861 7.388 1.00 97.06 96 VAL A N 1
ATOM 774 C CA . VAL A 1 96 ? -4.957 4.936 5.937 1.00 97.06 96 VAL A CA 1
ATOM 775 C C . VAL A 1 96 ? -5.058 6.370 5.429 1.00 97.06 96 VAL A C 1
ATOM 777 O O . VAL A 1 96 ? -4.093 6.852 4.846 1.00 97.06 96 VAL A O 1
ATOM 780 N N . GLU A 1 97 ? -6.177 7.053 5.664 1.00 97.25 97 GLU A N 1
ATOM 781 C CA . GLU A 1 97 ? -6.438 8.388 5.119 1.00 97.25 97 GLU A CA 1
ATOM 782 C C . GLU A 1 97 ? -5.462 9.402 5.723 1.00 97.25 97 GLU A C 1
ATOM 784 O O . GLU A 1 97 ? -4.622 9.980 5.032 1.00 97.25 97 GLU A O 1
ATOM 789 N N . HIS A 1 98 ? -5.495 9.563 7.047 1.00 96.12 98 HIS A N 1
ATOM 790 C CA . HIS A 1 98 ? -4.651 10.547 7.712 1.00 96.12 98 HIS A CA 1
ATOM 791 C C . HIS A 1 98 ? -3.163 10.159 7.722 1.00 96.12 98 HIS A C 1
ATOM 793 O O . HIS A 1 98 ? -2.310 11.002 7.435 1.00 96.12 98 HIS A O 1
ATOM 799 N N . GLY A 1 99 ? -2.854 8.898 8.039 1.00 95.44 99 GLY A N 1
ATOM 800 C CA . GLY A 1 99 ? -1.484 8.425 8.236 1.00 95.44 99 GLY A CA 1
ATOM 801 C C . GLY A 1 99 ? -0.725 8.067 6.957 1.00 95.44 99 GLY A C 1
ATOM 802 O O . GLY A 1 99 ? 0.501 8.155 6.966 1.00 95.44 99 GLY A O 1
ATOM 803 N N . PHE A 1 100 ? -1.408 7.697 5.865 1.00 97.38 100 PHE A N 1
ATOM 804 C CA . PHE A 1 100 ? -0.767 7.284 4.609 1.00 97.38 100 PHE A CA 1
ATOM 805 C C . PHE A 1 100 ? -1.162 8.143 3.399 1.00 97.38 100 PHE A C 1
ATOM 807 O O . PHE A 1 100 ? -0.305 8.828 2.828 1.00 97.38 100 PHE A O 1
ATOM 814 N N . THR A 1 101 ? -2.425 8.107 2.968 1.00 96.12 101 THR A N 1
ATOM 815 C CA . THR A 1 101 ? -2.839 8.655 1.664 1.00 96.12 101 THR A CA 1
ATOM 816 C C . THR A 1 101 ? -2.773 10.176 1.632 1.00 96.12 101 THR A C 1
ATOM 818 O O . THR A 1 101 ? -2.344 10.733 0.624 1.00 96.12 101 THR A O 1
ATOM 821 N N . ASN A 1 102 ? -3.063 10.859 2.741 1.00 92.75 102 ASN A N 1
ATOM 822 C CA . ASN A 1 102 ? -2.974 12.315 2.821 1.00 92.75 102 ASN A CA 1
ATOM 823 C C . ASN A 1 102 ? -1.575 12.835 2.427 1.00 92.75 102 ASN A C 1
ATOM 825 O O . ASN A 1 102 ? -1.457 13.773 1.641 1.00 92.75 102 ASN A O 1
ATOM 829 N N . LEU A 1 103 ? -0.504 12.196 2.915 1.00 93.38 103 LEU A N 1
ATOM 830 C CA . LEU A 1 103 ? 0.882 12.554 2.578 1.00 93.38 103 LEU A CA 1
ATOM 831 C C . LEU A 1 103 ? 1.302 12.019 1.202 1.00 93.38 103 LEU A C 1
ATOM 833 O O . LEU A 1 103 ? 1.993 12.709 0.449 1.00 93.38 103 LEU A O 1
ATOM 837 N N . GLN A 1 104 ? 0.853 10.815 0.843 1.00 94.38 104 GLN A N 1
ATOM 838 C CA . GLN A 1 104 ? 1.116 10.232 -0.472 1.00 94.38 104 GLN A CA 1
ATOM 839 C C . GLN A 1 104 ? 0.543 11.078 -1.605 1.00 94.38 104 GLN A C 1
ATOM 841 O O . GLN A 1 104 ? 1.218 11.249 -2.613 1.00 94.38 104 GLN A O 1
ATOM 846 N N . PHE A 1 105 ? -0.664 11.626 -1.466 1.00 93.62 105 PHE A N 1
ATOM 847 C CA . PHE A 1 105 ? -1.277 12.432 -2.519 1.00 93.62 105 PHE A CA 1
ATOM 848 C C . PHE A 1 105 ? -0.542 13.760 -2.715 1.00 93.62 105 PHE A C 1
ATOM 850 O O . PHE A 1 105 ? -0.400 14.206 -3.854 1.00 93.62 105 PHE A O 1
ATOM 857 N N . VAL A 1 106 ? -0.002 14.360 -1.646 1.00 94.25 106 VAL A N 1
ATOM 858 C CA . VAL A 1 106 ? 0.877 15.538 -1.761 1.00 94.25 106 VAL A CA 1
ATOM 859 C C . VAL A 1 106 ? 2.141 15.189 -2.548 1.00 94.25 106 VAL A C 1
ATOM 861 O O . VAL A 1 106 ? 2.485 15.892 -3.502 1.00 94.25 106 VAL A O 1
ATOM 864 N N . ALA A 1 107 ? 2.814 14.093 -2.184 1.00 93.44 107 ALA A N 1
ATOM 865 C CA . ALA A 1 107 ? 4.014 13.635 -2.880 1.00 93.44 107 ALA A CA 1
ATOM 866 C C . ALA A 1 107 ? 3.726 13.295 -4.351 1.00 93.44 107 ALA A C 1
ATOM 868 O O . ALA A 1 107 ? 4.403 13.795 -5.247 1.00 93.44 107 ALA A O 1
ATOM 869 N N . LEU A 1 108 ? 2.663 12.534 -4.617 1.00 94.69 108 LEU A N 1
ATOM 870 C CA . LEU A 1 108 ? 2.283 12.120 -5.964 1.00 94.69 108 LEU A CA 1
ATOM 871 C C . LEU A 1 108 ? 1.876 13.312 -6.841 1.00 94.69 108 LEU A C 1
ATOM 873 O O . LEU A 1 108 ? 2.229 13.350 -8.017 1.00 94.69 108 LEU A O 1
ATOM 877 N N . ALA A 1 109 ? 1.186 14.315 -6.287 1.00 95.69 109 ALA A N 1
ATOM 878 C CA . ALA A 1 109 ? 0.880 15.546 -7.012 1.00 95.69 109 ALA A CA 1
ATOM 879 C C . ALA A 1 109 ? 2.157 16.325 -7.371 1.00 95.69 109 ALA A C 1
ATOM 881 O O . ALA A 1 109 ? 2.254 16.881 -8.471 1.00 95.69 109 ALA A O 1
ATOM 882 N N . ALA A 1 110 ? 3.143 16.358 -6.469 1.00 95.12 110 ALA A N 1
ATOM 883 C CA . ALA A 1 110 ? 4.430 17.003 -6.713 1.00 95.12 110 ALA A CA 1
ATOM 884 C C . ALA A 1 110 ? 5.263 16.263 -7.775 1.00 95.12 110 ALA A C 1
ATOM 886 O O . ALA A 1 110 ? 5.924 16.913 -8.589 1.00 95.12 110 ALA A O 1
ATOM 887 N N . ASP A 1 111 ? 5.214 14.933 -7.792 1.00 94.12 111 ASP A N 1
ATOM 888 C CA . ASP A 1 111 ? 5.887 14.108 -8.799 1.00 94.12 111 ASP A CA 1
ATOM 889 C C . ASP A 1 111 ? 5.201 14.219 -10.163 1.00 94.12 111 ASP A C 1
ATOM 891 O O . ASP A 1 111 ? 5.875 14.418 -11.172 1.00 94.12 111 ASP A O 1
ATOM 895 N N . ALA A 1 112 ? 3.865 14.222 -10.202 1.00 95.50 112 ALA A N 1
ATOM 896 C CA . ALA A 1 112 ? 3.101 14.473 -11.423 1.00 95.50 112 ALA A CA 1
ATOM 897 C C . ALA A 1 112 ? 3.459 15.831 -12.050 1.00 95.50 112 ALA A C 1
ATOM 899 O O . ALA A 1 112 ? 3.690 15.921 -13.255 1.00 95.50 112 ALA A O 1
ATOM 900 N N . MET A 1 113 ? 3.579 16.881 -11.227 1.00 95.94 113 MET A N 1
ATOM 901 C CA . MET A 1 113 ? 4.011 18.202 -11.691 1.00 95.94 113 MET A CA 1
ATOM 902 C C . MET A 1 113 ? 5.442 18.172 -12.240 1.00 95.94 113 MET A C 1
ATOM 904 O O . MET A 1 113 ? 5.699 18.734 -13.303 1.00 95.94 113 MET A O 1
ATOM 908 N N . ALA A 1 114 ? 6.370 17.506 -11.544 1.00 93.25 114 ALA A N 1
ATOM 909 C CA . ALA A 1 114 ? 7.760 17.377 -11.986 1.00 93.25 114 ALA A CA 1
ATOM 910 C C . ALA A 1 114 ? 7.885 16.596 -13.307 1.00 93.25 114 ALA A C 1
ATOM 912 O O . ALA A 1 114 ? 8.699 16.957 -14.156 1.00 93.25 114 ALA A O 1
ATOM 913 N N . ALA A 1 115 ? 7.027 15.594 -13.516 1.00 93.81 115 ALA A N 1
ATOM 914 C CA . ALA A 1 115 ? 6.915 14.841 -14.761 1.00 93.81 115 ALA A CA 1
ATOM 915 C C . ALA A 1 115 ? 6.205 15.617 -15.893 1.00 93.81 115 ALA A C 1
ATOM 917 O O . ALA A 1 115 ? 6.138 15.137 -17.026 1.00 93.81 115 ALA A O 1
ATOM 918 N N . GLY A 1 116 ? 5.676 16.813 -15.612 1.00 95.50 116 GLY A N 1
ATOM 919 C CA . GLY A 1 116 ? 4.969 17.658 -16.575 1.00 95.50 116 GLY A CA 1
ATOM 920 C C . GLY A 1 116 ? 3.484 17.323 -16.760 1.00 95.50 116 GLY A C 1
ATOM 921 O O . GLY A 1 116 ? 2.837 17.917 -17.627 1.00 95.50 116 GLY A O 1
ATOM 922 N N . ASP A 1 117 ? 2.913 16.425 -15.952 1.00 95.81 117 ASP A N 1
ATOM 923 C CA . ASP A 1 117 ? 1.478 16.123 -15.956 1.00 95.81 117 ASP A CA 1
ATOM 924 C C . ASP A 1 117 ? 0.711 17.067 -15.016 1.00 95.81 117 ASP A C 1
ATOM 926 O O . ASP A 1 117 ? 0.324 16.743 -13.890 1.00 95.81 117 ASP A O 1
ATOM 930 N N . ILE A 1 118 ? 0.492 18.286 -15.511 1.00 97.00 118 ILE A N 1
ATOM 931 C CA . ILE A 1 118 ? -0.202 19.355 -14.783 1.00 97.00 118 ILE A CA 1
ATOM 932 C C . ILE A 1 118 ? -1.648 18.958 -14.451 1.00 97.00 118 ILE A C 1
ATOM 934 O O . ILE A 1 118 ? -2.155 19.299 -13.383 1.00 97.00 118 ILE A O 1
ATOM 938 N N . ASN A 1 119 ? -2.328 18.246 -15.354 1.00 95.94 119 ASN A N 1
ATOM 939 C CA . ASN A 1 119 ? -3.730 17.885 -15.150 1.00 95.94 119 ASN A CA 1
ATOM 940 C C . ASN A 1 119 ? -3.868 16.840 -14.040 1.00 95.94 119 ASN A C 1
ATOM 942 O O . ASN A 1 119 ? -4.755 16.972 -13.197 1.00 95.94 119 ASN A O 1
ATOM 946 N N . TRP A 1 120 ? -2.977 15.845 -14.014 1.00 95.19 120 TRP A N 1
ATOM 947 C CA . TRP A 1 120 ? -2.946 14.847 -12.951 1.00 95.19 120 TRP A CA 1
ATOM 948 C C . TRP A 1 120 ? -2.549 15.459 -11.604 1.00 95.19 120 TRP A C 1
ATOM 950 O O . TRP A 1 120 ? -3.217 15.224 -10.600 1.00 95.19 120 TRP A O 1
ATOM 960 N N . SER A 1 121 ? -1.543 16.338 -11.591 1.00 97.31 121 SER A N 1
ATOM 961 C CA . SER A 1 121 ? -1.141 17.074 -10.386 1.00 97.31 121 SER A CA 1
ATOM 962 C C . SER A 1 121 ? -2.283 17.915 -9.794 1.00 97.31 121 SER A C 1
ATOM 964 O O . SER A 1 121 ? -2.535 17.880 -8.586 1.00 97.31 121 SER A O 1
ATOM 966 N N . ASN A 1 122 ? -3.028 18.636 -10.639 1.00 96.94 122 ASN A N 1
ATOM 967 C CA . ASN A 1 122 ? -4.174 19.438 -10.202 1.00 96.94 122 ASN A CA 1
ATOM 968 C C . ASN A 1 122 ? -5.328 18.577 -9.673 1.00 96.94 122 ASN A C 1
ATOM 970 O O . ASN A 1 122 ? -5.985 18.968 -8.711 1.00 96.94 122 ASN A O 1
ATOM 974 N N . LEU A 1 123 ? -5.585 17.417 -10.284 1.00 96.31 123 LEU A N 1
ATOM 975 C CA . LEU A 1 123 ? -6.595 16.481 -9.793 1.00 96.31 123 LEU A CA 1
ATOM 976 C C . LEU A 1 123 ? -6.227 15.962 -8.396 1.00 96.31 123 LEU A C 1
ATOM 978 O O . LEU A 1 123 ? -7.019 16.109 -7.467 1.00 96.31 123 LEU A O 1
ATOM 982 N N . LEU A 1 124 ? -5.010 15.438 -8.237 1.00 95.50 124 LEU A N 1
ATOM 983 C CA . LEU A 1 124 ? -4.526 14.885 -6.971 1.00 95.50 124 LEU A CA 1
ATOM 984 C C . LEU A 1 124 ? -4.492 15.918 -5.849 1.00 95.50 124 LEU A C 1
ATOM 986 O O . LEU A 1 124 ? -5.010 15.665 -4.767 1.00 95.50 124 LEU A O 1
ATOM 990 N N . SER A 1 125 ? -3.928 17.100 -6.110 1.00 95.88 125 SER A N 1
ATOM 991 C CA . SER A 1 125 ? -3.899 18.179 -5.115 1.00 95.88 125 SER A CA 1
ATOM 992 C C . SER A 1 125 ? -5.305 18.625 -4.721 1.00 95.88 125 SER A C 1
ATOM 994 O O . SER A 1 125 ? -5.557 18.892 -3.551 1.00 95.88 125 SER A O 1
ATOM 996 N N . SER A 1 126 ? -6.251 18.650 -5.663 1.00 97.19 126 SER A N 1
ATOM 997 C CA . SER A 1 126 ? -7.633 19.005 -5.359 1.00 97.19 126 SER A CA 1
ATOM 998 C C . SER A 1 126 ? -8.379 17.935 -4.558 1.00 97.19 126 SER A C 1
ATOM 1000 O O . SER A 1 126 ? -9.239 18.294 -3.755 1.00 97.19 126 SER A O 1
ATOM 1002 N N . ILE A 1 127 ? -8.090 16.648 -4.767 1.00 96.62 127 ILE A N 1
ATOM 1003 C CA . ILE A 1 127 ? -8.607 15.555 -3.926 1.00 96.62 127 ILE A CA 1
ATOM 1004 C C . ILE A 1 127 ? -8.002 15.657 -2.523 1.00 96.62 127 ILE A C 1
ATOM 1006 O O . ILE A 1 127 ? -8.728 15.724 -1.540 1.00 96.62 127 ILE A O 1
ATOM 1010 N N . GLN A 1 128 ? -6.684 15.829 -2.431 1.00 95.38 128 GLN A N 1
ATOM 1011 C CA . GLN A 1 128 ? -5.971 15.896 -1.156 1.00 95.38 128 GLN A CA 1
ATOM 1012 C C . GLN A 1 128 ? -6.502 16.989 -0.212 1.00 95.38 128 GLN A C 1
ATOM 1014 O O . GLN A 1 128 ? -6.513 16.804 1.003 1.00 95.38 128 GLN A O 1
ATOM 1019 N N . THR A 1 129 ? -6.991 18.117 -0.741 1.00 94.50 129 THR A N 1
ATOM 1020 C CA . THR A 1 129 ? -7.593 19.162 0.106 1.00 94.50 129 THR A CA 1
ATOM 1021 C C . THR A 1 129 ? -8.908 18.758 0.786 1.00 94.50 129 THR A C 1
ATOM 1023 O O . THR A 1 129 ? -9.293 19.403 1.765 1.00 94.50 129 THR A O 1
ATOM 1026 N N . ASP A 1 130 ? -9.595 17.721 0.299 1.00 96.56 130 ASP A N 1
ATOM 1027 C CA . ASP A 1 130 ? -10.790 17.166 0.944 1.00 96.56 130 ASP A CA 1
ATOM 1028 C C . ASP A 1 130 ? -10.433 16.143 2.038 1.00 96.56 130 ASP A C 1
ATOM 1030 O O . ASP A 1 130 ? -11.109 16.126 3.066 1.00 96.56 130 ASP A O 1
ATOM 1034 N N . GLU A 1 131 ? -9.340 15.383 1.889 1.00 93.06 131 GLU A N 1
ATOM 1035 C CA . GLU A 1 131 ? -8.908 14.306 2.809 1.00 93.06 131 GLU A CA 1
ATOM 1036 C C . GLU A 1 131 ? -8.910 14.731 4.283 1.00 93.06 131 GLU A C 1
ATOM 1038 O O . GLU A 1 131 ? -9.501 14.086 5.150 1.00 93.06 131 GLU A O 1
ATOM 1043 N N . ALA A 1 132 ? -8.326 15.894 4.596 1.00 85.38 132 ALA A N 1
ATOM 1044 C CA . ALA A 1 132 ? -8.257 16.381 5.975 1.00 85.38 132 ALA A CA 1
ATOM 1045 C C . ALA A 1 132 ? -9.645 16.592 6.619 1.00 85.38 132 ALA A C 1
ATOM 1047 O O . ALA A 1 132 ? -9.769 16.576 7.848 1.00 85.38 132 ALA A O 1
ATOM 1048 N N . ARG A 1 133 ? -10.701 16.794 5.818 1.00 94.56 133 ARG A N 1
ATOM 1049 C CA . ARG A 1 133 ? -12.061 17.045 6.309 1.00 94.56 133 ARG A CA 1
ATOM 1050 C C . ARG A 1 133 ? -12.701 15.797 6.901 1.00 94.56 133 ARG A C 1
ATOM 1052 O O . ARG A 1 133 ? -13.366 15.927 7.930 1.00 94.56 133 ARG A O 1
ATOM 1059 N N . HIS A 1 134 ? -12.542 14.627 6.293 1.00 96.00 134 HIS A N 1
ATOM 1060 C CA . HIS A 1 134 ? -13.163 13.395 6.790 1.00 96.00 134 HIS A CA 1
ATOM 1061 C C . HIS A 1 134 ? -12.164 12.482 7.512 1.00 96.00 134 HIS A C 1
ATOM 1063 O O . HIS A 1 134 ? -12.560 11.860 8.497 1.00 96.00 134 HIS A O 1
ATOM 1069 N N . ALA A 1 135 ? -10.873 12.506 7.163 1.00 95.56 135 ALA A N 1
ATOM 1070 C CA . ALA A 1 135 ? -9.851 11.704 7.839 1.00 95.56 135 ALA A CA 1
ATOM 1071 C C . ALA A 1 135 ? -9.734 12.052 9.338 1.00 95.56 135 ALA A C 1
ATOM 1073 O O . ALA A 1 135 ? -9.464 11.199 10.186 1.00 95.56 135 ALA A O 1
ATOM 1074 N N . GLN A 1 136 ? -10.042 13.306 9.708 1.00 94.88 136 GLN A N 1
ATOM 1075 C CA . GLN A 1 136 ? -10.029 13.762 11.104 1.00 94.88 136 GLN A CA 1
ATOM 1076 C C . GLN A 1 136 ? -10.991 12.998 12.030 1.00 94.88 136 GLN A C 1
ATOM 107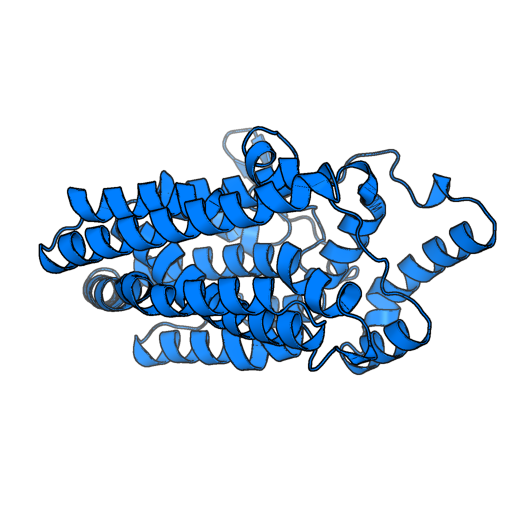8 O O . GLN A 1 136 ? -10.864 13.102 13.248 1.00 94.88 136 GLN A O 1
ATOM 1083 N N . GLN A 1 137 ? -11.961 12.250 11.487 1.00 95.00 137 GLN A N 1
ATOM 1084 C CA . GLN A 1 137 ? -12.909 11.461 12.280 1.00 95.00 137 GLN A CA 1
ATOM 1085 C C . GLN A 1 137 ? -12.209 10.411 13.159 1.00 95.00 137 GLN A C 1
ATOM 1087 O O . GLN A 1 137 ? -12.731 10.059 14.214 1.00 95.00 137 GLN A O 1
ATOM 1092 N N . GLY A 1 138 ? -11.012 9.963 12.764 1.00 96.12 138 GLY A N 1
ATOM 1093 C CA . GLY A 1 138 ? -10.198 9.003 13.505 1.00 96.12 138 GLY A CA 1
ATOM 1094 C C . GLY A 1 138 ? -9.765 9.455 14.902 1.00 96.12 138 GLY A C 1
ATOM 1095 O O . GLY A 1 138 ? -9.803 8.666 15.843 1.00 96.12 138 GLY A O 1
ATOM 1096 N N . PHE A 1 139 ? -9.407 10.730 15.063 1.00 96.88 139 PHE A N 1
ATOM 1097 C CA . PHE A 1 139 ? -8.864 11.274 16.315 1.00 96.88 139 PHE A CA 1
ATOM 1098 C C . PHE A 1 139 ? -9.829 11.215 17.507 1.00 96.88 139 PHE A C 1
ATOM 1100 O O . PHE A 1 139 ? -9.489 10.583 18.507 1.00 96.88 139 PHE A O 1
ATOM 1107 N N . PRO A 1 140 ? -11.043 11.801 17.441 1.00 96.31 140 PRO A N 1
ATOM 1108 C CA . PRO A 1 140 ? -11.977 11.737 18.562 1.00 96.31 140 PRO A CA 1
ATOM 1109 C C . PRO A 1 140 ? -12.454 10.304 18.832 1.00 96.31 140 PRO A C 1
ATOM 1111 O O . PRO A 1 140 ? -12.775 9.967 19.970 1.00 96.31 140 PRO A O 1
ATOM 1114 N N . THR A 1 141 ? -12.495 9.446 17.807 1.00 95.94 141 THR A N 1
ATOM 1115 C CA . THR A 1 141 ? -12.805 8.021 17.974 1.00 95.94 141 THR A CA 1
ATOM 1116 C C . THR A 1 141 ? -11.713 7.316 18.774 1.00 95.94 141 THR A C 1
ATOM 1118 O O . THR A 1 141 ? -12.031 6.570 19.701 1.00 95.94 141 THR A O 1
ATOM 1121 N N . LEU A 1 142 ? -10.440 7.586 18.465 1.00 97.81 142 LEU A N 1
ATOM 1122 C CA . LEU A 1 142 ? -9.309 7.057 19.219 1.00 97.81 142 LEU A CA 1
ATOM 1123 C C . LEU A 1 142 ? -9.330 7.534 20.673 1.00 97.81 142 LEU A C 1
ATOM 1125 O O . LEU A 1 142 ? -9.164 6.714 21.566 1.00 97.81 142 LEU A O 1
ATOM 1129 N N . GLU A 1 143 ? -9.574 8.820 20.928 1.00 97.38 143 GLU A N 1
ATOM 1130 C CA . GLU A 1 143 ? -9.645 9.366 22.293 1.00 97.38 143 GLU A CA 1
ATOM 1131 C C . GLU A 1 143 ? -10.692 8.642 23.151 1.00 97.38 143 GLU A C 1
ATOM 1133 O O . GLU A 1 143 ? -10.390 8.197 24.258 1.00 97.38 143 GLU A O 1
ATOM 1138 N N . VAL A 1 144 ? -11.904 8.462 22.616 1.00 96.25 144 VAL A N 1
ATOM 1139 C CA . VAL A 1 144 ? -12.983 7.747 23.315 1.00 96.25 144 VAL A CA 1
ATOM 1140 C C . VAL A 1 144 ? -12.621 6.278 23.531 1.00 96.25 144 VAL A C 1
ATOM 1142 O O . VAL A 1 144 ? -12.892 5.725 24.598 1.00 96.25 144 VAL A O 1
ATOM 1145 N N . LEU A 1 145 ? -12.007 5.625 22.541 1.00 96.12 145 LEU A N 1
ATOM 1146 C CA . LEU A 1 145 ? -11.618 4.228 22.691 1.00 96.12 145 LEU A CA 1
ATOM 1147 C C . LEU A 1 145 ? -10.470 4.066 23.694 1.00 96.12 145 LEU A C 1
ATOM 1149 O O . LEU A 1 145 ? -10.505 3.133 24.482 1.00 96.12 145 LEU A O 1
ATOM 1153 N N . MET A 1 146 ? -9.515 4.994 23.753 1.00 97.88 146 MET A N 1
ATOM 1154 C CA . MET A 1 146 ? -8.451 4.990 24.763 1.00 97.88 146 MET A CA 1
ATOM 1155 C C . MET A 1 146 ? -8.983 5.164 26.192 1.00 97.88 146 MET A C 1
ATOM 1157 O O . MET A 1 146 ? -8.405 4.602 27.122 1.00 97.88 146 MET A O 1
ATOM 1161 N N . GLU A 1 147 ? -10.087 5.894 26.384 1.00 97.75 147 GLU A N 1
ATOM 1162 C CA . GLU A 1 147 ? -10.737 6.042 27.696 1.00 97.75 147 GLU A CA 1
ATOM 1163 C C . GLU A 1 147 ? -11.395 4.737 28.181 1.00 97.75 147 GLU A C 1
ATOM 1165 O O . GLU A 1 147 ? -11.415 4.458 29.382 1.00 97.75 147 GLU A O 1
ATOM 1170 N N . HIS A 1 148 ? -11.931 3.927 27.264 1.00 97.06 148 HIS A N 1
ATOM 1171 C CA . HIS A 1 148 ? -12.784 2.784 27.612 1.00 97.06 148 HIS A CA 1
ATOM 1172 C C . HIS A 1 148 ? -12.165 1.407 27.342 1.00 97.06 148 HIS A C 1
ATOM 1174 O O . HIS A 1 148 ? -12.424 0.470 28.095 1.00 97.06 148 HIS A O 1
ATOM 1180 N N . ASP A 1 149 ? -11.371 1.275 26.284 1.00 97.38 149 ASP A N 1
ATOM 1181 C CA . ASP A 1 149 ? -10.717 0.041 25.847 1.00 97.38 149 ASP A CA 1
ATOM 1182 C C . ASP A 1 149 ? -9.394 0.347 25.102 1.00 97.38 149 ASP A C 1
ATOM 1184 O O . ASP A 1 149 ? -9.289 0.207 23.876 1.00 97.38 149 ASP A O 1
ATOM 1188 N N . PRO A 1 150 ? -8.350 0.781 25.833 1.00 97.50 150 PRO A N 1
ATOM 1189 C CA . PRO A 1 150 ? -7.062 1.133 25.236 1.00 97.50 150 PRO A CA 1
ATOM 1190 C C . PRO A 1 150 ? -6.366 -0.062 24.572 1.00 97.50 150 PRO A C 1
ATOM 1192 O O . PRO A 1 150 ? -5.538 0.123 23.680 1.00 97.50 150 PRO A O 1
ATOM 1195 N N . GLN A 1 151 ? -6.694 -1.293 24.980 1.00 97.06 151 GLN A N 1
ATOM 1196 C CA . GLN A 1 151 ? -6.152 -2.487 24.341 1.00 97.06 151 GLN A CA 1
ATOM 1197 C C . GLN A 1 151 ? -6.737 -2.661 22.938 1.00 97.06 151 GLN A C 1
ATOM 1199 O O . GLN A 1 151 ? -5.969 -2.841 21.995 1.00 97.06 151 GLN A O 1
ATOM 1204 N N . ARG A 1 152 ? -8.062 -2.541 22.775 1.00 96.31 152 ARG A N 1
ATOM 1205 C CA . ARG A 1 152 ? -8.695 -2.579 21.448 1.00 96.31 152 ARG A CA 1
ATOM 1206 C C . ARG A 1 152 ? -8.198 -1.448 20.553 1.00 96.31 152 ARG A C 1
ATOM 1208 O O . ARG A 1 152 ? -7.953 -1.691 19.376 1.00 96.31 152 ARG A O 1
ATOM 1215 N N . ALA A 1 153 ? -7.997 -0.246 21.100 1.00 97.44 153 ALA A N 1
ATOM 1216 C CA . ALA A 1 153 ? -7.421 0.874 20.354 1.00 97.44 153 ALA A CA 1
ATOM 1217 C C . ALA A 1 153 ? -6.024 0.555 19.803 1.00 97.44 153 ALA A C 1
ATOM 1219 O O . ALA A 1 153 ? -5.784 0.734 18.609 1.00 97.44 153 ALA A O 1
ATOM 1220 N N . GLN A 1 154 ? -5.132 0.034 20.653 1.00 98.06 154 GLN A N 1
ATOM 1221 C CA . GLN A 1 154 ? -3.790 -0.372 20.240 1.00 98.06 154 GLN A CA 1
ATOM 1222 C C . GLN A 1 154 ? -3.844 -1.468 19.172 1.00 98.06 154 GLN A C 1
ATOM 1224 O O . GLN A 1 154 ? -3.232 -1.320 18.121 1.00 98.06 154 GLN A O 1
ATOM 1229 N N . THR A 1 155 ? -4.601 -2.545 19.402 1.00 97.69 155 THR A N 1
ATOM 1230 C CA . THR A 1 155 ? -4.676 -3.664 18.454 1.00 97.69 155 THR A CA 1
ATOM 1231 C C . THR A 1 155 ? -5.240 -3.231 17.100 1.00 97.69 155 THR A C 1
ATOM 1233 O O . THR A 1 155 ? -4.679 -3.604 16.072 1.00 97.69 155 THR A O 1
ATOM 1236 N N . ALA A 1 156 ? -6.301 -2.417 17.078 1.00 96.75 156 ALA A N 1
ATOM 1237 C CA . ALA A 1 156 ? -6.892 -1.926 15.834 1.00 96.75 156 ALA A CA 1
ATOM 1238 C C . ALA A 1 156 ? -5.904 -1.062 15.034 1.00 96.75 156 ALA A C 1
ATOM 1240 O O . ALA A 1 156 ? -5.776 -1.239 13.821 1.00 96.75 156 ALA A O 1
ATOM 1241 N N . LEU A 1 157 ? -5.181 -0.163 15.711 1.00 97.56 157 LEU A N 1
ATOM 1242 C CA . LEU A 1 157 ? -4.183 0.689 15.069 1.00 97.56 157 LEU A CA 1
ATOM 1243 C C . LEU A 1 157 ? -2.994 -0.127 14.542 1.00 97.56 157 LEU A C 1
ATOM 1245 O O . LEU A 1 157 ? -2.571 0.079 13.407 1.00 97.56 157 LEU A O 1
ATOM 1249 N N . ASP A 1 158 ? -2.492 -1.077 15.332 1.00 98.50 158 ASP A N 1
ATOM 1250 C CA . ASP A 1 158 ? -1.386 -1.954 14.952 1.00 98.50 158 ASP A CA 1
ATOM 1251 C C . ASP A 1 158 ? -1.758 -2.784 13.700 1.00 98.50 158 ASP A C 1
ATOM 1253 O O . ASP A 1 158 ? -1.080 -2.740 12.670 1.00 98.50 158 ASP A O 1
ATOM 1257 N N . VAL A 1 159 ? -2.895 -3.490 13.723 1.00 98.38 159 VAL A N 1
ATOM 1258 C CA . VAL A 1 159 ? -3.345 -4.304 12.576 1.00 98.38 159 VAL A CA 1
ATOM 1259 C C . VAL A 1 159 ? -3.517 -3.448 11.319 1.00 98.38 159 VAL A C 1
ATOM 1261 O O . VAL A 1 159 ? -3.034 -3.820 10.241 1.00 98.38 159 VAL A O 1
ATOM 1264 N N . ALA A 1 160 ? -4.161 -2.284 11.444 1.00 97.94 160 ALA A N 1
ATOM 1265 C CA . ALA A 1 160 ? -4.362 -1.3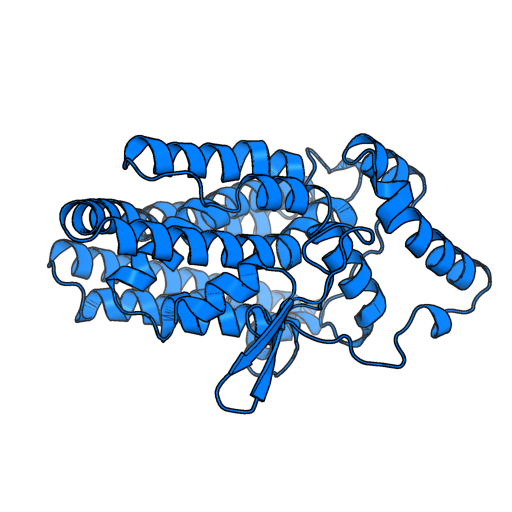80 10.321 1.00 97.94 160 ALA A CA 1
ATOM 1266 C C . ALA A 1 160 ? -3.031 -0.861 9.762 1.00 97.94 160 ALA A C 1
ATOM 1268 O O . ALA A 1 160 ? -2.830 -0.883 8.547 1.00 97.94 160 ALA A O 1
ATOM 1269 N N . PHE A 1 161 ? -2.105 -0.440 10.629 1.00 98.50 161 PHE A N 1
ATOM 1270 C CA . PHE A 1 161 ? -0.825 0.131 10.216 1.00 98.50 161 PHE A CA 1
ATOM 1271 C C . PHE A 1 161 ? 0.032 -0.884 9.457 1.00 98.50 161 PHE A C 1
ATOM 1273 O O . PHE A 1 161 ? 0.600 -0.554 8.410 1.00 98.50 161 PHE A O 1
ATOM 1280 N N . TRP A 1 162 ? 0.096 -2.135 9.928 1.00 98.56 162 TRP A N 1
ATOM 1281 C CA . TRP A 1 162 ? 0.838 -3.183 9.223 1.00 98.56 162 TRP A CA 1
ATOM 1282 C C . TRP A 1 162 ? 0.236 -3.484 7.847 1.00 98.56 162 TRP A C 1
ATOM 1284 O O . TRP A 1 162 ? 0.953 -3.501 6.843 1.00 98.56 162 TRP A O 1
ATOM 1294 N N . ARG A 1 163 ? -1.085 -3.677 7.761 1.00 98.31 163 ARG A N 1
ATOM 1295 C CA . ARG A 1 163 ? -1.741 -4.002 6.484 1.00 98.31 163 ARG A CA 1
ATOM 1296 C C . ARG A 1 163 ? -1.671 -2.843 5.485 1.00 98.31 163 ARG A C 1
ATOM 1298 O O . ARG A 1 163 ? -1.381 -3.085 4.312 1.00 98.31 163 ARG A O 1
ATOM 1305 N N . ALA A 1 164 ? -1.823 -1.601 5.949 1.00 98.00 164 ALA A N 1
ATOM 1306 C CA . ALA A 1 164 ? -1.610 -0.404 5.137 1.00 98.00 164 ALA A CA 1
ATOM 1307 C C . ALA A 1 164 ? -0.164 -0.321 4.620 1.00 98.00 164 ALA A C 1
ATOM 1309 O O . ALA A 1 164 ? 0.050 -0.132 3.421 1.00 98.00 164 ALA A O 1
ATOM 1310 N N . THR A 1 165 ? 0.828 -0.571 5.483 1.00 98.44 165 THR A N 1
ATOM 1311 C CA . THR A 1 165 ? 2.246 -0.622 5.085 1.00 98.44 165 THR A CA 1
ATOM 1312 C C . THR A 1 165 ? 2.485 -1.623 3.957 1.00 98.44 165 THR A C 1
ATOM 1314 O O . THR A 1 165 ? 3.168 -1.299 2.986 1.00 98.44 165 THR A O 1
ATOM 1317 N N . ARG A 1 166 ? 1.911 -2.830 4.041 1.00 98.12 166 ARG A N 1
ATOM 1318 C CA . ARG A 1 166 ? 2.091 -3.874 3.018 1.00 98.12 166 ARG A CA 1
ATOM 1319 C C . ARG A 1 166 ? 1.505 -3.482 1.661 1.00 98.12 166 ARG A C 1
ATOM 1321 O O . ARG A 1 166 ? 2.136 -3.724 0.628 1.00 98.12 166 ARG A O 1
ATOM 1328 N N . LEU A 1 167 ? 0.350 -2.818 1.643 1.00 97.12 167 LEU A N 1
ATOM 1329 C CA . LEU A 1 167 ? -0.194 -2.251 0.406 1.00 97.12 167 LEU A CA 1
ATOM 1330 C C . LEU A 1 167 ? 0.678 -1.114 -0.137 1.00 97.12 167 LEU A C 1
ATOM 1332 O O . LEU A 1 167 ? 0.944 -1.072 -1.338 1.00 97.12 167 LEU A O 1
ATOM 1336 N N . PHE A 1 168 ? 1.191 -0.236 0.725 1.00 97.56 168 PHE A N 1
ATOM 1337 C CA . PHE A 1 168 ? 2.087 0.848 0.314 1.00 97.56 168 PHE A CA 1
ATOM 1338 C C . PHE A 1 168 ? 3.405 0.345 -0.269 1.00 97.56 168 PHE A C 1
ATOM 1340 O O . PHE A 1 168 ? 3.863 0.852 -1.292 1.00 97.56 168 PHE A O 1
ATOM 1347 N N . GLN A 1 169 ? 3.983 -0.697 0.326 1.00 97.88 169 GLN A N 1
ATOM 1348 C CA . GLN A 1 169 ? 5.153 -1.387 -0.217 1.00 97.88 169 GLN A CA 1
ATOM 1349 C C . GLN A 1 169 ? 4.880 -2.020 -1.582 1.00 97.88 169 GLN A C 1
ATOM 1351 O O . GLN A 1 169 ? 5.811 -2.226 -2.348 1.00 97.88 169 GLN A O 1
ATOM 1356 N N . THR A 1 170 ? 3.624 -2.327 -1.902 1.00 96.25 170 THR A N 1
ATOM 1357 C CA . THR A 1 170 ? 3.245 -2.924 -3.186 1.00 96.25 170 THR A CA 1
ATOM 1358 C C . THR A 1 170 ? 2.978 -1.871 -4.258 1.00 96.25 170 THR A C 1
ATOM 1360 O O . THR A 1 170 ? 3.383 -2.042 -5.404 1.00 96.25 170 THR A O 1
ATOM 1363 N N . LEU A 1 171 ? 2.287 -0.786 -3.904 1.00 94.69 171 LEU A N 1
ATOM 1364 C CA . LEU A 1 171 ? 1.775 0.191 -4.869 1.00 94.69 171 LEU A CA 1
ATOM 1365 C C . LEU A 1 171 ? 2.661 1.437 -4.976 1.00 94.69 171 LEU A C 1
ATOM 1367 O O . LEU A 1 171 ? 2.938 1.906 -6.078 1.00 94.69 171 LEU A O 1
ATOM 1371 N N . THR A 1 172 ? 3.122 1.957 -3.840 1.00 97.44 172 THR A N 1
ATOM 1372 C CA . THR A 1 172 ? 3.866 3.222 -3.756 1.00 97.44 172 THR A CA 1
ATOM 1373 C C . THR A 1 172 ? 5.368 2.990 -3.844 1.00 97.44 172 THR A C 1
ATOM 1375 O O . THR A 1 172 ? 6.055 3.687 -4.586 1.00 97.44 172 THR A O 1
ATOM 1378 N N . GLY A 1 173 ? 5.885 1.978 -3.144 1.00 98.06 173 GLY A N 1
ATOM 1379 C CA . GLY A 1 173 ? 7.320 1.689 -3.114 1.00 98.06 173 GLY A CA 1
ATOM 1380 C C . GLY A 1 173 ? 7.934 1.452 -4.500 1.00 98.06 173 GLY A C 1
ATOM 1381 O O . GLY A 1 173 ? 8.883 2.153 -4.855 1.00 98.06 173 GLY A O 1
ATOM 1382 N N . PRO A 1 174 ? 7.381 0.546 -5.333 1.00 98.31 174 PRO A N 1
ATOM 1383 C CA . PRO A 1 174 ? 7.873 0.326 -6.688 1.00 98.31 174 PRO A CA 1
ATOM 1384 C C . PRO A 1 174 ? 7.755 1.572 -7.570 1.00 98.31 174 PRO A C 1
ATOM 1386 O O . PRO A 1 174 ? 8.639 1.844 -8.383 1.00 98.31 174 PRO A O 1
ATOM 1389 N N . ALA A 1 175 ? 6.693 2.363 -7.383 1.00 96.88 175 ALA A N 1
ATOM 1390 C CA . ALA A 1 175 ? 6.506 3.597 -8.131 1.00 96.88 175 ALA A CA 1
ATOM 1391 C C . ALA A 1 175 ? 7.638 4.598 -7.860 1.00 96.88 175 ALA A C 1
ATOM 1393 O O . ALA A 1 175 ? 8.257 5.071 -8.811 1.00 96.88 175 ALA A O 1
ATOM 1394 N N . MET A 1 176 ? 7.956 4.846 -6.588 1.00 97.94 176 MET A N 1
ATOM 1395 C CA . MET A 1 176 ? 8.992 5.803 -6.190 1.00 97.94 176 MET A CA 1
ATOM 1396 C C . MET A 1 176 ? 10.403 5.353 -6.586 1.00 97.94 176 MET A C 1
ATOM 1398 O O . MET A 1 176 ? 11.164 6.140 -7.150 1.00 97.94 176 MET A O 1
ATOM 1402 N N . ASP A 1 177 ? 10.748 4.090 -6.326 1.00 98.62 177 ASP A N 1
ATOM 1403 C CA . ASP A 1 177 ? 12.140 3.633 -6.426 1.00 98.62 177 ASP A CA 1
ATOM 1404 C C . ASP A 1 177 ? 12.514 3.056 -7.796 1.00 98.62 177 ASP A C 1
ATOM 1406 O O . ASP A 1 177 ? 13.702 2.918 -8.088 1.00 98.62 177 ASP A O 1
ATOM 1410 N N . TYR A 1 178 ? 11.531 2.727 -8.643 1.00 98.62 178 TYR A N 1
ATOM 1411 C CA . TYR A 1 178 ? 11.780 2.056 -9.925 1.00 98.62 178 TYR A CA 1
ATOM 1412 C C . TYR A 1 178 ? 11.040 2.664 -11.114 1.00 98.62 178 TYR A C 1
ATOM 1414 O O . TYR A 1 178 ? 11.561 2.635 -12.230 1.00 98.62 178 TYR A O 1
ATOM 1422 N N . TYR A 1 179 ? 9.821 3.181 -10.930 1.00 97.62 179 TYR A N 1
ATOM 1423 C CA . TYR A 1 179 ? 9.044 3.709 -12.059 1.00 97.62 179 TYR A CA 1
ATOM 1424 C C . TYR A 1 179 ? 9.342 5.185 -12.318 1.00 97.62 179 TYR A C 1
ATOM 1426 O O . TYR A 1 179 ? 9.419 5.583 -13.481 1.00 97.62 179 TYR A O 1
ATOM 1434 N N . THR A 1 180 ? 9.557 5.973 -11.263 1.00 96.94 180 THR A N 1
ATOM 1435 C CA . THR A 1 180 ? 10.013 7.360 -11.377 1.00 96.94 180 THR A CA 1
ATOM 1436 C C . THR A 1 180 ? 11.415 7.398 -12.001 1.00 96.94 180 THR A C 1
ATOM 1438 O O . THR A 1 180 ? 12.322 6.713 -11.502 1.00 96.94 180 THR A O 1
ATOM 1441 N N . PRO A 1 181 ? 11.623 8.178 -13.083 1.00 96.62 181 PRO A N 1
ATOM 1442 C CA . PRO A 1 181 ? 12.935 8.339 -13.704 1.00 96.62 181 PRO A CA 1
ATOM 1443 C C . PRO A 1 181 ? 13.987 8.791 -12.694 1.00 96.62 181 PRO A C 1
ATOM 1445 O O . PRO A 1 181 ? 13.693 9.604 -11.817 1.00 96.62 181 PRO A O 1
ATOM 1448 N N . LEU A 1 182 ? 15.209 8.270 -12.817 1.00 97.38 182 LEU A N 1
ATOM 1449 C CA . LEU A 1 182 ? 16.281 8.472 -11.840 1.00 97.38 182 LEU A CA 1
ATOM 1450 C C . LEU A 1 182 ? 16.532 9.957 -11.536 1.00 97.38 182 LEU A C 1
ATOM 1452 O O . LEU A 1 182 ? 16.642 10.342 -10.377 1.00 97.38 182 LEU A O 1
ATOM 1456 N N . GLU A 1 183 ? 16.551 10.800 -12.565 1.00 95.81 183 GLU A N 1
ATOM 1457 C CA . GLU A 1 183 ? 16.769 12.244 -12.461 1.00 95.81 183 GLU A CA 1
ATOM 1458 C C . GLU A 1 183 ? 15.629 13.006 -11.766 1.00 95.81 183 GLU A C 1
ATOM 1460 O O . GLU A 1 183 ? 15.807 14.161 -11.379 1.00 95.81 183 GLU A O 1
ATOM 1465 N N . GLN A 1 184 ? 14.465 12.372 -11.603 1.00 95.81 184 GLN A N 1
ATOM 1466 C CA . GLN A 1 184 ? 13.295 12.933 -10.925 1.00 95.81 184 GLN A CA 1
ATOM 1467 C C . GLN A 1 184 ? 13.119 12.391 -9.499 1.00 95.81 184 GLN A C 1
ATOM 1469 O O . GLN A 1 184 ? 12.277 12.902 -8.758 1.00 95.81 184 GLN A O 1
ATOM 1474 N N . ARG A 1 185 ? 13.910 11.391 -9.078 1.00 96.50 185 ARG A N 1
ATOM 1475 C CA . ARG A 1 185 ? 13.846 10.835 -7.718 1.00 96.50 185 ARG A CA 1
ATOM 1476 C C . ARG A 1 185 ? 14.400 11.844 -6.715 1.00 96.50 185 ARG A C 1
ATOM 1478 O O . ARG A 1 185 ? 15.598 12.110 -6.679 1.00 96.50 185 ARG A O 1
ATOM 1485 N N . LYS A 1 186 ? 13.524 12.391 -5.872 1.00 94.38 186 LYS A N 1
ATOM 1486 C CA . LYS A 1 186 ? 13.905 13.345 -4.812 1.00 94.38 186 LYS A CA 1
ATOM 1487 C C . LYS A 1 186 ? 14.387 12.651 -3.540 1.00 94.38 186 LYS A C 1
ATOM 1489 O O . LYS A 1 186 ? 15.246 13.178 -2.842 1.00 94.38 186 LYS A O 1
ATOM 1494 N N . MET A 1 187 ? 13.822 11.484 -3.250 1.00 96.75 187 MET A N 1
ATOM 1495 C CA . MET A 1 187 ? 14.116 10.651 -2.088 1.00 96.75 187 MET A CA 1
ATOM 1496 C C . MET A 1 187 ? 13.722 9.203 -2.394 1.00 96.75 187 MET A C 1
ATOM 1498 O O . MET A 1 187 ? 12.984 8.965 -3.352 1.00 96.75 187 MET A O 1
ATOM 1502 N N . SER A 1 188 ? 14.206 8.247 -1.605 1.00 98.50 188 SER A N 1
ATOM 1503 C CA . SER A 1 188 ? 13.749 6.859 -1.696 1.00 98.50 188 SER A CA 1
ATOM 1504 C C . SER A 1 188 ? 12.411 6.643 -0.987 1.00 98.50 188 SER A C 1
ATOM 1506 O O . SER A 1 188 ? 12.017 7.423 -0.116 1.00 98.50 188 SER 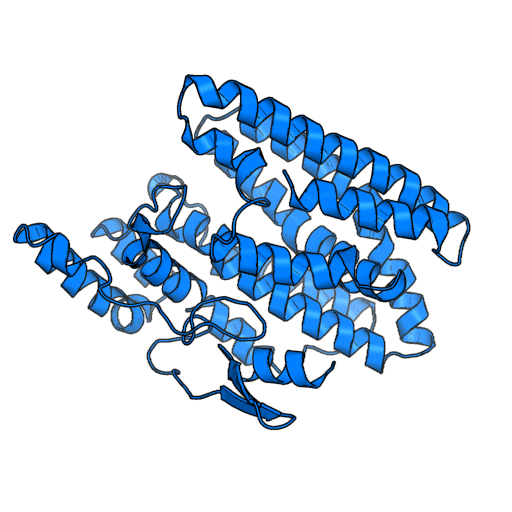A O 1
ATOM 1508 N N . PHE A 1 189 ? 11.721 5.552 -1.316 1.00 98.62 189 PHE A N 1
ATOM 1509 C CA . PHE A 1 189 ? 10.514 5.118 -0.615 1.00 98.62 189 PHE A CA 1
ATOM 1510 C C . PHE A 1 189 ? 10.741 5.004 0.897 1.00 98.62 189 PHE A C 1
ATOM 1512 O O . PHE A 1 189 ? 9.927 5.489 1.679 1.00 98.62 189 PHE A O 1
ATOM 1519 N N . LYS A 1 190 ? 11.866 4.424 1.328 1.00 98.69 190 LYS A N 1
ATOM 1520 C CA . LYS A 1 190 ? 12.229 4.349 2.747 1.00 98.69 190 LYS A CA 1
ATOM 1521 C C . LYS A 1 190 ? 12.407 5.724 3.373 1.00 98.69 190 LYS A C 1
ATOM 1523 O O . LYS A 1 190 ? 11.899 5.943 4.468 1.00 98.69 190 LYS A O 1
ATOM 1528 N N . GLU A 1 191 ? 13.116 6.640 2.716 1.00 98.62 191 GLU A N 1
ATOM 1529 C CA . GLU A 1 191 ? 13.279 8.007 3.224 1.00 98.62 191 GLU A CA 1
ATOM 1530 C C . GLU A 1 191 ? 11.911 8.687 3.376 1.00 98.62 191 GLU A C 1
ATOM 1532 O O . GLU A 1 191 ? 11.640 9.271 4.421 1.00 98.62 191 GLU A O 1
ATOM 1537 N N . PHE A 1 192 ? 11.017 8.531 2.392 1.00 98.44 192 PHE A N 1
ATOM 1538 C CA . PHE A 1 192 ? 9.652 9.057 2.457 1.00 98.44 192 PHE A CA 1
ATOM 1539 C C . PHE A 1 192 ? 8.857 8.457 3.620 1.00 98.44 192 PHE A C 1
ATOM 1541 O O . PHE A 1 192 ? 8.235 9.184 4.395 1.00 98.44 192 PHE A O 1
ATOM 1548 N N . MET A 1 193 ? 8.909 7.132 3.773 1.00 98.50 193 MET A N 1
ATOM 1549 C CA . MET A 1 193 ? 8.255 6.431 4.872 1.00 98.50 193 MET A CA 1
ATOM 1550 C C . MET A 1 193 ? 8.771 6.929 6.222 1.00 98.50 193 MET A C 1
ATOM 1552 O O . MET A 1 193 ? 7.965 7.244 7.089 1.00 98.50 193 MET A O 1
ATOM 1556 N N . LEU A 1 194 ? 10.088 7.048 6.407 1.00 98.44 194 LEU A N 1
ATOM 1557 C CA . LEU A 1 194 ? 10.688 7.485 7.670 1.00 98.44 194 LEU A CA 1
ATOM 1558 C C . LEU A 1 194 ? 10.361 8.945 8.007 1.00 98.44 194 LEU A C 1
ATOM 1560 O O . LEU A 1 194 ? 9.982 9.247 9.140 1.00 98.44 194 LEU A O 1
ATOM 1564 N N . GLU A 1 195 ? 10.514 9.845 7.037 1.00 97.62 195 GLU A N 1
ATOM 1565 C CA . GLU A 1 195 ? 10.337 11.282 7.249 1.00 97.62 195 GLU A CA 1
ATOM 1566 C C . GLU A 1 195 ? 8.872 11.648 7.482 1.00 97.62 195 GLU A C 1
ATOM 1568 O O . GLU A 1 195 ? 8.567 12.405 8.403 1.00 97.62 195 GLU A O 1
ATOM 1573 N N . TRP A 1 196 ? 7.965 11.094 6.676 1.00 96.88 196 TRP A N 1
ATOM 1574 C CA . TRP A 1 196 ? 6.579 11.548 6.641 1.00 96.88 196 TRP A CA 1
ATOM 1575 C C . TRP A 1 196 ? 5.638 10.613 7.392 1.00 96.88 196 TRP A C 1
ATOM 1577 O O . TRP A 1 196 ? 4.865 11.073 8.225 1.00 96.88 196 TRP A O 1
ATOM 1587 N N . ILE A 1 197 ? 5.714 9.307 7.142 1.00 97.75 197 ILE A N 1
ATOM 1588 C CA . ILE A 1 197 ? 4.721 8.341 7.640 1.00 97.75 197 ILE A CA 1
ATOM 1589 C C . ILE A 1 197 ? 5.049 7.905 9.070 1.00 97.75 197 ILE A C 1
ATOM 1591 O O . ILE A 1 197 ? 4.221 8.007 9.971 1.00 97.75 197 ILE A O 1
ATOM 1595 N N . VAL A 1 198 ? 6.283 7.460 9.300 1.00 97.94 198 VAL A N 1
ATOM 1596 C CA . VAL A 1 198 ? 6.772 6.964 10.592 1.00 97.94 198 VAL A CA 1
ATOM 1597 C C . VAL A 1 198 ? 6.785 8.081 11.622 1.00 97.94 198 VAL A C 1
ATOM 1599 O O . VAL A 1 198 ? 6.236 7.899 12.703 1.00 97.94 198 VAL A O 1
ATOM 1602 N N . ASN A 1 199 ? 7.346 9.246 11.283 1.00 96.69 199 ASN A N 1
ATOM 1603 C CA . ASN A 1 199 ? 7.353 10.404 12.178 1.00 96.69 199 ASN A CA 1
ATOM 1604 C C . ASN A 1 199 ? 5.932 10.785 12.619 1.00 96.69 199 ASN A C 1
ATOM 1606 O O . ASN A 1 199 ? 5.655 10.959 13.807 1.00 96.69 199 ASN A O 1
ATOM 1610 N N . HIS A 1 200 ? 5.014 10.855 11.654 1.00 95.06 200 HIS A N 1
ATOM 1611 C CA . HIS A 1 200 ? 3.627 11.191 11.915 1.00 95.06 200 HIS A CA 1
ATOM 1612 C C . HIS A 1 200 ? 2.929 10.138 12.787 1.00 95.06 200 HIS A C 1
ATOM 1614 O O . HIS A 1 200 ? 2.267 10.486 13.766 1.00 95.06 200 HIS A O 1
ATOM 1620 N N . HIS A 1 201 ? 3.123 8.853 12.488 1.00 97.44 201 HIS A N 1
ATOM 1621 C CA . HIS A 1 201 ? 2.548 7.769 13.274 1.00 97.44 201 HIS A CA 1
ATOM 1622 C C . HIS A 1 201 ? 3.098 7.750 14.706 1.00 97.44 201 HIS A C 1
ATOM 1624 O O . HIS A 1 201 ? 2.321 7.683 15.652 1.00 97.44 201 HIS A O 1
ATOM 1630 N N . GLU A 1 202 ? 4.412 7.905 14.903 1.00 97.81 202 GLU A N 1
ATOM 1631 C CA . GLU A 1 202 ? 5.009 8.005 16.243 1.00 97.81 202 GLU A CA 1
ATOM 1632 C C . GLU A 1 202 ? 4.441 9.176 17.044 1.00 97.81 202 GLU A C 1
ATOM 1634 O O . GLU A 1 202 ? 4.236 9.054 18.253 1.00 97.81 202 GLU A O 1
ATOM 1639 N N . ARG A 1 203 ? 4.142 10.300 16.386 1.00 97.00 203 ARG A N 1
ATOM 1640 C CA . ARG A 1 203 ? 3.470 11.422 17.036 1.00 97.00 203 ARG A CA 1
ATOM 1641 C C . ARG A 1 203 ? 2.060 11.054 17.495 1.00 97.00 203 ARG A C 1
ATOM 1643 O O . ARG A 1 203 ? 1.746 11.332 18.646 1.00 97.00 203 ARG A O 1
ATOM 1650 N N . ILE A 1 204 ? 1.249 10.400 16.659 1.00 96.06 204 ILE A N 1
ATOM 1651 C CA . ILE A 1 204 ? -0.080 9.905 17.069 1.00 96.06 204 ILE A CA 1
ATOM 1652 C C . ILE A 1 204 ? 0.053 8.979 18.279 1.00 96.06 204 ILE A C 1
ATOM 1654 O O . ILE A 1 204 ? -0.679 9.133 19.257 1.00 96.06 204 ILE A O 1
ATOM 1658 N N . LEU A 1 205 ? 1.010 8.047 18.239 1.00 97.69 205 LEU A N 1
ATOM 1659 C CA . LEU A 1 205 ? 1.222 7.112 19.338 1.00 97.69 205 LEU A CA 1
ATOM 1660 C C . LEU A 1 205 ? 1.522 7.851 20.650 1.00 97.69 205 LEU A C 1
ATOM 1662 O O . LEU A 1 205 ? 0.892 7.583 21.671 1.00 97.69 205 LEU A O 1
ATOM 1666 N N . ASN A 1 206 ? 2.438 8.820 20.605 1.00 97.44 206 ASN A N 1
ATOM 1667 C CA . ASN A 1 206 ? 2.832 9.607 21.771 1.00 97.44 206 ASN A CA 1
ATOM 1668 C C . ASN A 1 206 ? 1.695 10.504 22.287 1.00 97.44 206 ASN A C 1
ATOM 1670 O O . ASN A 1 206 ? 1.423 10.503 23.488 1.00 97.44 206 ASN A O 1
ATOM 1674 N N . ASP A 1 207 ? 1.029 11.244 21.396 1.00 97.31 207 ASP A N 1
ATOM 1675 C CA . ASP A 1 207 ? -0.002 12.228 21.750 1.00 97.31 207 ASP A CA 1
ATOM 1676 C C . ASP A 1 207 ? -1.242 11.548 22.373 1.00 97.31 207 ASP A C 1
ATOM 1678 O O . ASP A 1 207 ? -1.897 12.138 23.234 1.00 97.31 207 ASP A O 1
ATOM 1682 N N . HIS A 1 208 ? -1.524 10.288 22.013 1.00 97.12 208 HIS A N 1
ATOM 1683 C CA . HIS A 1 208 ? -2.660 9.513 22.532 1.00 97.12 208 HIS A CA 1
ATOM 1684 C C . HIS A 1 208 ? -2.288 8.446 23.579 1.00 97.12 208 HIS A C 1
ATOM 1686 O O . HIS A 1 208 ? -3.157 7.698 24.022 1.00 97.12 208 HIS A O 1
ATOM 1692 N N . GLY A 1 209 ? -1.025 8.369 24.013 1.00 96.94 209 GLY A N 1
ATOM 1693 C CA . GLY A 1 209 ? -0.588 7.432 25.058 1.00 96.94 209 GLY A CA 1
ATOM 1694 C C . GLY A 1 209 ? -0.557 5.956 24.635 1.00 96.94 209 GLY A C 1
ATOM 1695 O O . GLY A 1 209 ? -0.585 5.067 25.490 1.00 96.94 209 GLY A O 1
ATOM 1696 N N . LEU A 1 210 ? -0.494 5.692 23.331 1.00 98.12 210 LEU A N 1
ATOM 1697 C CA . LEU A 1 210 ? -0.271 4.367 22.761 1.00 98.12 210 LEU A CA 1
ATOM 1698 C C . LEU A 1 210 ? 1.221 4.010 22.790 1.00 98.12 210 LEU A C 1
ATOM 1700 O O . LEU A 1 210 ? 2.102 4.848 22.993 1.00 98.12 210 LEU A O 1
ATOM 1704 N N . LYS A 1 211 ? 1.523 2.734 22.573 1.00 98.00 211 LYS A N 1
ATOM 1705 C CA . LYS A 1 211 ? 2.890 2.226 22.447 1.00 98.00 211 LYS A CA 1
ATOM 1706 C C . LYS A 1 211 ? 3.229 1.997 20.984 1.00 98.00 211 LYS A C 1
ATOM 1708 O O . LYS A 1 211 ? 2.348 1.783 20.157 1.00 98.00 211 LYS A O 1
ATOM 1713 N N . LYS A 1 212 ? 4.528 1.970 20.679 1.00 98.25 212 LYS A N 1
ATOM 1714 C CA . LYS A 1 212 ? 4.989 1.413 19.404 1.00 98.25 212 LYS A CA 1
ATOM 1715 C C . LYS A 1 212 ? 4.486 -0.032 19.279 1.00 98.25 212 LYS A C 1
ATOM 1717 O O . LYS A 1 212 ? 4.622 -0.772 20.263 1.00 98.25 212 LYS A O 1
ATOM 1722 N N . PRO A 1 213 ? 3.945 -0.429 18.112 1.00 98.00 213 PRO A N 1
ATOM 1723 C CA . PRO A 1 213 ? 3.573 -1.811 17.857 1.00 98.00 213 PRO A CA 1
ATOM 1724 C C . PRO A 1 213 ? 4.727 -2.761 18.179 1.00 98.00 213 PRO A C 1
ATOM 1726 O O . PRO A 1 213 ? 5.897 -2.430 17.970 1.00 98.00 213 PRO A O 1
ATOM 1729 N N . TRP A 1 214 ? 4.421 -3.970 18.650 1.00 98.38 214 TRP A N 1
ATOM 1730 C CA . TRP A 1 214 ? 5.448 -4.943 19.057 1.00 98.38 214 TRP A CA 1
ATOM 1731 C C . TRP A 1 214 ? 6.434 -5.294 17.930 1.00 98.38 214 TRP A C 1
ATOM 1733 O O . TRP A 1 214 ? 7.567 -5.693 18.190 1.00 98.38 214 TRP A O 1
ATOM 1743 N N . TYR A 1 215 ? 6.004 -5.129 16.680 1.00 98.25 215 TYR A N 1
ATOM 1744 C CA . TYR A 1 215 ? 6.774 -5.423 15.481 1.00 98.25 215 TYR A CA 1
ATOM 1745 C C . TYR A 1 215 ? 7.548 -4.219 14.924 1.00 98.25 215 TYR A C 1
ATOM 1747 O O . TYR A 1 215 ? 8.055 -4.312 13.809 1.00 98.25 215 TYR A O 1
ATOM 1755 N N . TRP A 1 216 ? 7.645 -3.091 15.638 1.00 98.31 216 TRP A N 1
ATOM 1756 C CA . TRP A 1 216 ? 8.192 -1.840 15.087 1.00 98.31 216 TRP A CA 1
ATOM 1757 C C . TRP A 1 216 ? 9.571 -1.992 14.432 1.00 98.31 216 TRP A C 1
ATOM 1759 O O . TRP A 1 216 ? 9.771 -1.529 13.313 1.00 98.31 216 TRP A O 1
ATOM 1769 N N . ASP A 1 217 ? 10.497 -2.714 15.066 1.00 97.44 217 ASP A N 1
ATOM 1770 C CA . ASP A 1 217 ? 11.841 -2.935 14.512 1.00 97.44 217 ASP A CA 1
ATOM 1771 C C . ASP A 1 217 ? 11.803 -3.771 13.223 1.00 97.44 217 ASP A C 1
ATOM 1773 O O . ASP A 1 217 ? 12.510 -3.476 12.259 1.00 97.44 217 ASP A O 1
ATOM 1777 N N . LYS A 1 218 ? 10.922 -4.779 13.164 1.00 97.31 218 LYS A N 1
ATOM 1778 C CA . LYS A 1 218 ? 10.686 -5.564 11.943 1.00 97.31 218 LYS A CA 1
ATOM 1779 C C . LYS A 1 218 ? 10.039 -4.717 10.858 1.00 97.31 218 LYS A C 1
ATOM 1781 O O . LYS A 1 218 ? 10.405 -4.831 9.694 1.00 97.31 218 LYS A O 1
ATOM 1786 N N . PHE A 1 219 ? 9.105 -3.846 11.221 1.00 98.12 219 PHE A N 1
ATOM 1787 C CA . PHE A 1 219 ? 8.527 -2.887 10.292 1.00 98.12 219 PHE A CA 1
ATOM 1788 C C . PHE A 1 219 ? 9.614 -1.987 9.685 1.00 98.12 219 PHE A C 1
ATOM 1790 O O . PHE A 1 219 ? 9.684 -1.888 8.461 1.00 98.12 219 PHE A O 1
ATOM 1797 N N . LEU A 1 220 ? 10.510 -1.413 10.492 1.00 97.38 220 LEU A N 1
ATOM 1798 C CA . LEU A 1 220 ? 11.617 -0.595 9.983 1.00 97.38 220 LEU A CA 1
ATOM 1799 C C . LEU A 1 220 ? 12.541 -1.396 9.055 1.00 97.38 220 LEU A C 1
ATOM 1801 O O . LEU A 1 220 ? 12.913 -0.904 7.993 1.00 97.38 220 LEU A O 1
ATOM 1805 N N . LEU A 1 221 ? 12.838 -2.652 9.396 1.00 94.94 221 LEU A N 1
ATOM 1806 C CA . LEU A 1 221 ? 13.591 -3.560 8.528 1.00 94.94 221 LEU A CA 1
ATOM 1807 C C . LEU A 1 221 ? 12.861 -3.871 7.212 1.00 94.94 221 LEU A C 1
ATOM 1809 O O . LEU A 1 221 ? 13.487 -3.974 6.156 1.00 94.94 221 LEU A O 1
ATOM 1813 N N . SER A 1 222 ? 11.532 -3.979 7.245 1.00 97.50 222 SER A N 1
ATOM 1814 C CA . SER A 1 222 ? 10.727 -4.179 6.039 1.00 97.50 222 SER A CA 1
ATOM 1815 C C . SER A 1 222 ? 10.839 -2.997 5.070 1.00 97.50 222 SER A C 1
ATOM 1817 O O . SER A 1 222 ? 10.732 -3.200 3.865 1.00 97.50 222 SER A O 1
ATOM 1819 N N . LEU A 1 223 ? 11.114 -1.774 5.542 1.00 98.31 223 LEU A N 1
ATOM 1820 C CA . LEU A 1 223 ? 11.314 -0.611 4.665 1.00 98.31 223 LEU A CA 1
ATOM 1821 C C . LEU A 1 223 ? 12.602 -0.703 3.834 1.00 98.31 223 LEU A C 1
ATOM 1823 O O . LEU A 1 223 ? 12.703 -0.050 2.803 1.00 98.31 223 LEU A O 1
ATOM 1827 N N . GLU A 1 224 ? 13.565 -1.525 4.250 1.00 97.50 224 GLU A N 1
ATOM 1828 C CA . GLU A 1 224 ? 14.796 -1.784 3.492 1.00 97.50 224 GLU A CA 1
ATOM 1829 C C . GLU A 1 224 ? 14.587 -2.789 2.349 1.00 97.50 224 GLU A C 1
ATOM 1831 O O . GLU A 1 224 ? 15.475 -2.959 1.520 1.00 97.50 224 GLU A O 1
ATOM 1836 N N . ASN A 1 225 ? 13.473 -3.534 2.339 1.00 97.62 225 ASN A N 1
ATOM 1837 C CA . ASN A 1 225 ? 13.380 -4.782 1.575 1.00 97.62 225 ASN A CA 1
ATOM 1838 C C . ASN A 1 225 ? 12.012 -5.066 0.943 1.00 97.62 225 ASN A C 1
ATOM 1840 O O . ASN A 1 225 ? 11.948 -5.521 -0.197 1.00 97.62 225 ASN A O 1
ATOM 1844 N N . GLY A 1 226 ? 10.915 -4.841 1.665 1.00 97.69 226 GLY A N 1
ATOM 1845 C CA . GLY A 1 226 ? 9.588 -5.334 1.298 1.00 97.69 226 GLY A CA 1
ATOM 1846 C C . GLY A 1 226 ? 9.103 -4.827 -0.061 1.00 97.69 226 GLY A C 1
ATOM 1847 O O . GLY A 1 226 ? 8.582 -5.604 -0.859 1.00 97.69 226 GLY A O 1
ATOM 1848 N N . HIS A 1 227 ? 9.318 -3.549 -0.386 1.00 98.56 227 HIS A N 1
ATOM 1849 C CA . HIS A 1 227 ? 8.936 -3.014 -1.698 1.00 98.56 227 HIS A CA 1
ATOM 1850 C C . HIS A 1 227 ? 9.860 -3.471 -2.829 1.00 98.56 227 HIS A C 1
ATOM 1852 O O . HIS A 1 227 ? 9.394 -3.620 -3.955 1.00 98.56 227 HIS A O 1
ATOM 1858 N N . HIS A 1 228 ? 11.137 -3.753 -2.556 1.00 98.62 228 HIS A N 1
ATOM 1859 C CA . HIS A 1 228 ? 12.045 -4.353 -3.539 1.00 98.62 228 HIS A CA 1
ATOM 1860 C C . HIS A 1 228 ? 11.625 -5.788 -3.880 1.00 98.62 228 HIS A C 1
ATOM 1862 O O . HIS A 1 228 ? 11.593 -6.160 -5.056 1.00 98.62 228 HIS A O 1
ATOM 1868 N N . ALA A 1 229 ? 11.222 -6.563 -2.867 1.00 97.56 229 ALA A N 1
ATOM 1869 C CA . ALA A 1 229 ? 10.670 -7.902 -3.039 1.00 97.56 229 ALA A CA 1
ATOM 1870 C C . ALA A 1 229 ? 9.359 -7.876 -3.845 1.00 97.56 229 ALA A C 1
ATOM 1872 O O . ALA A 1 229 ? 9.183 -8.647 -4.792 1.00 97.56 229 ALA A O 1
ATOM 1873 N N . MET A 1 230 ? 8.454 -6.945 -3.516 1.00 98.00 230 MET A N 1
ATOM 1874 C CA . MET A 1 230 ? 7.225 -6.731 -4.285 1.00 98.00 230 MET A CA 1
ATOM 1875 C C . MET A 1 230 ? 7.517 -6.310 -5.725 1.00 98.00 230 MET A C 1
ATOM 1877 O O . MET A 1 230 ? 6.872 -6.812 -6.645 1.00 98.00 230 MET A O 1
ATOM 1881 N N . HIS A 1 231 ? 8.489 -5.422 -5.939 1.00 98.50 231 HIS A N 1
ATOM 1882 C CA . HIS A 1 231 ? 8.850 -4.926 -7.264 1.00 98.50 231 HIS A CA 1
ATOM 1883 C C . HIS A 1 231 ? 9.367 -6.039 -8.175 1.00 98.50 231 HIS A C 1
ATOM 1885 O O . HIS A 1 231 ? 8.834 -6.236 -9.268 1.00 98.50 231 HIS A O 1
ATOM 1891 N N . ILE A 1 232 ? 10.359 -6.813 -7.722 1.00 97.50 232 ILE A N 1
ATOM 1892 C CA . ILE A 1 232 ? 10.912 -7.891 -8.548 1.00 97.50 232 ILE A CA 1
ATOM 1893 C C . ILE A 1 232 ? 9.858 -8.967 -8.843 1.00 97.50 232 ILE A C 1
ATOM 1895 O O . ILE A 1 232 ? 9.767 -9.431 -9.979 1.00 97.50 232 ILE A O 1
ATOM 1899 N N . GLY A 1 233 ? 8.990 -9.289 -7.874 1.00 96.31 233 GLY A N 1
ATOM 1900 C CA . GLY A 1 233 ? 7.849 -10.181 -8.087 1.00 96.31 233 GLY A CA 1
ATOM 1901 C C . GLY A 1 233 ? 6.864 -9.631 -9.124 1.00 96.31 233 GLY A C 1
ATOM 1902 O O . GLY A 1 233 ? 6.502 -10.325 -10.070 1.00 96.31 233 GLY A O 1
ATOM 1903 N N . THR A 1 234 ? 6.491 -8.357 -9.005 1.00 96.38 234 THR A N 1
ATOM 1904 C CA . THR A 1 234 ? 5.603 -7.655 -9.948 1.00 96.38 234 THR A CA 1
ATOM 1905 C C . THR A 1 234 ? 6.190 -7.652 -11.361 1.00 96.38 234 THR A C 1
ATOM 1907 O O . THR A 1 234 ? 5.487 -7.924 -12.334 1.00 96.38 234 THR A O 1
ATOM 1910 N N . TRP A 1 235 ? 7.491 -7.393 -11.499 1.00 98.12 235 TRP A N 1
ATOM 1911 C CA . TRP A 1 235 ? 8.154 -7.392 -12.798 1.00 98.12 235 TRP A CA 1
ATOM 1912 C C . TRP A 1 235 ? 8.279 -8.798 -13.399 1.00 98.12 235 TRP A C 1
ATOM 1914 O O . TRP A 1 235 ? 8.056 -8.980 -14.599 1.00 98.12 235 TRP A O 1
ATOM 1924 N N . PHE A 1 236 ? 8.592 -9.813 -12.593 1.00 97.81 236 PHE A N 1
ATOM 1925 C CA . PHE A 1 236 ? 8.689 -11.193 -13.069 1.00 97.81 236 PHE A CA 1
ATOM 1926 C C . PHE A 1 236 ? 7.315 -11.717 -13.514 1.00 97.81 236 PHE A C 1
ATOM 1928 O O . PHE A 1 236 ? 7.153 -12.126 -14.662 1.00 97.81 236 PHE A O 1
ATOM 1935 N N . TRP A 1 237 ? 6.277 -11.557 -12.683 1.00 97.75 237 TRP A N 1
ATOM 1936 C CA . TRP A 1 237 ? 4.884 -11.908 -13.003 1.00 97.75 237 TRP A CA 1
ATOM 1937 C C . TRP A 1 237 ? 4.146 -10.855 -13.850 1.00 97.75 237 TRP A C 1
ATOM 1939 O O . TRP A 1 237 ? 2.915 -10.875 -13.929 1.00 97.75 237 TRP A O 1
ATOM 1949 N N . ARG A 1 238 ? 4.861 -9.974 -14.562 1.00 97.31 238 ARG A N 1
ATOM 1950 C CA . ARG A 1 238 ? 4.272 -8.887 -15.370 1.00 97.31 238 ARG A CA 1
ATOM 1951 C C . ARG A 1 238 ? 3.171 -9.286 -16.368 1.00 97.31 238 ARG A C 1
ATOM 1953 O O . ARG A 1 238 ? 2.307 -8.442 -16.594 1.00 97.31 238 ARG A O 1
ATOM 1960 N N . PRO A 1 239 ? 3.102 -10.506 -16.952 1.00 96.75 239 PRO A N 1
ATOM 1961 C CA . PRO A 1 239 ? 1.968 -10.874 -17.809 1.00 96.75 239 PRO A CA 1
ATOM 1962 C C . PRO A 1 239 ? 0.624 -10.942 -17.074 1.00 96.75 239 PRO A C 1
ATOM 1964 O O . PRO A 1 239 ? -0.421 -10.937 -17.717 1.00 96.75 239 PRO A O 1
ATOM 1967 N N . THR A 1 240 ? 0.644 -11.026 -15.742 1.00 96.38 240 THR A N 1
ATOM 1968 C CA . THR A 1 240 ? -0.564 -11.066 -14.904 1.00 96.38 240 THR A CA 1
ATOM 1969 C C . THR A 1 240 ? -1.160 -9.680 -14.642 1.00 96.38 240 THR A C 1
ATOM 1971 O O . THR A 1 240 ? -2.272 -9.588 -14.129 1.00 96.38 240 THR A O 1
ATOM 1974 N N . LEU A 1 241 ? -0.447 -8.607 -15.006 1.00 95.94 241 LEU A N 1
ATOM 1975 C CA . LEU A 1 241 ? -0.767 -7.233 -14.627 1.00 95.94 241 LEU A CA 1
ATOM 1976 C C . LEU A 1 241 ? -1.442 -6.453 -15.752 1.00 95.94 241 LEU A C 1
ATOM 1978 O O . LEU A 1 241 ? -1.277 -6.729 -16.940 1.00 95.94 241 LEU A O 1
ATOM 1982 N N . PHE A 1 242 ? -2.152 -5.397 -15.365 1.00 94.12 242 PHE A N 1
ATOM 1983 C CA . PHE A 1 242 ? -2.808 -4.476 -16.293 1.00 94.12 242 PHE A CA 1
ATOM 1984 C C . PHE A 1 242 ? -2.008 -3.201 -16.589 1.00 94.12 242 PHE A C 1
ATOM 1986 O O . PHE A 1 242 ? -2.412 -2.393 -17.427 1.00 94.12 242 PHE A O 1
ATOM 1993 N N . TRP A 1 243 ? -0.848 -3.029 -15.953 1.00 94.44 243 TRP A N 1
ATOM 1994 C CA . TRP A 1 243 ? 0.143 -2.006 -16.284 1.00 94.44 243 TRP A CA 1
ATOM 1995 C C . TRP A 1 243 ? 1.455 -2.657 -16.736 1.00 94.44 243 TRP A C 1
ATOM 1997 O O . TRP A 1 243 ? 1.611 -3.874 -16.713 1.00 94.44 243 TRP A O 1
ATOM 2007 N N . LYS A 1 244 ? 2.399 -1.839 -17.209 1.00 94.31 244 LYS A N 1
ATOM 2008 C CA . LYS A 1 244 ? 3.723 -2.304 -17.645 1.00 94.31 244 LYS A CA 1
ATOM 2009 C C . LYS A 1 244 ? 4.750 -1.878 -16.595 1.00 94.31 244 LYS A C 1
ATOM 2011 O O . LYS A 1 244 ? 5.114 -0.703 -16.611 1.00 94.31 244 LYS A O 1
ATOM 2016 N N . PRO A 1 245 ? 5.176 -2.762 -15.678 1.00 96.25 245 PRO A N 1
ATOM 2017 C CA . PRO A 1 245 ? 6.188 -2.404 -14.689 1.00 96.25 245 PRO A CA 1
ATOM 2018 C C . PRO A 1 245 ? 7.525 -2.108 -15.384 1.00 96.25 245 PRO A C 1
ATOM 2020 O O . PRO A 1 245 ? 7.982 -2.890 -16.222 1.00 96.25 245 PRO A O 1
ATOM 2023 N N . ASN A 1 246 ? 8.152 -0.978 -15.048 1.00 95.94 246 ASN A N 1
ATOM 2024 C CA . ASN A 1 246 ? 9.524 -0.685 -15.470 1.00 95.94 246 ASN A CA 1
ATOM 2025 C C . ASN A 1 246 ? 10.490 -1.542 -14.641 1.00 95.94 246 ASN A C 1
ATOM 2027 O O . ASN A 1 246 ? 10.270 -1.679 -13.449 1.00 95.94 246 ASN A O 1
ATOM 2031 N N . ALA A 1 247 ? 11.543 -2.114 -15.231 1.00 97.69 247 ALA A N 1
ATOM 2032 C CA . ALA A 1 247 ? 12.538 -2.870 -14.464 1.00 97.69 247 ALA A CA 1
ATOM 2033 C C . ALA A 1 247 ? 13.269 -1.981 -13.444 1.00 97.69 247 ALA A C 1
ATOM 2035 O O . ALA A 1 247 ? 13.471 -2.400 -12.308 1.00 97.69 247 ALA A O 1
ATOM 2036 N N . GLY A 1 248 ? 13.639 -0.759 -13.850 1.00 97.50 248 GLY A N 1
ATOM 2037 C CA . GLY A 1 248 ? 14.333 0.212 -12.998 1.00 97.50 248 GLY A CA 1
ATOM 2038 C C . GLY A 1 248 ? 15.694 -0.266 -12.474 1.00 97.50 248 GLY A C 1
ATOM 2039 O O . GLY A 1 248 ? 16.064 0.044 -11.346 1.00 97.50 248 GLY A O 1
ATOM 2040 N N . ALA A 1 249 ? 16.402 -1.089 -13.255 1.00 97.06 249 ALA A N 1
ATOM 2041 C CA . ALA A 1 249 ? 17.625 -1.788 -12.847 1.00 97.06 249 ALA A CA 1
ATOM 2042 C C . ALA A 1 249 ? 18.806 -1.548 -13.809 1.00 97.06 249 ALA A C 1
ATOM 2044 O O . ALA A 1 249 ? 19.673 -2.411 -13.977 1.00 97.06 249 ALA A O 1
ATOM 2045 N N . SER A 1 250 ? 18.850 -0.386 -14.474 1.00 97.81 250 SER A N 1
ATOM 2046 C CA . SER A 1 250 ? 20.051 0.042 -15.205 1.00 97.81 250 SER A CA 1
ATOM 2047 C C . SER A 1 250 ? 21.245 0.237 -14.257 1.00 97.81 250 SER A C 1
ATOM 2049 O O . SER A 1 250 ? 21.089 0.257 -13.038 1.00 97.81 250 SER A O 1
ATOM 2051 N N . LYS A 1 251 ? 22.462 0.392 -14.798 1.00 97.94 251 LYS A N 1
ATOM 2052 C CA . LYS A 1 251 ? 23.674 0.575 -13.973 1.00 97.94 251 LYS A CA 1
ATOM 2053 C C . LYS A 1 251 ? 23.564 1.770 -13.022 1.00 97.94 251 LYS A C 1
ATOM 2055 O O . LYS A 1 251 ? 23.923 1.642 -11.856 1.00 97.94 251 LYS A O 1
ATOM 2060 N N . ASP A 1 252 ? 23.045 2.892 -13.512 1.00 98.56 252 ASP A N 1
ATOM 2061 C CA . ASP A 1 252 ? 22.929 4.120 -12.723 1.00 98.56 252 ASP A CA 1
ATOM 2062 C C . ASP A 1 252 ? 21.804 4.005 -11.684 1.00 98.56 252 ASP A C 1
ATOM 2064 O O . ASP A 1 252 ? 21.973 4.409 -10.535 1.00 98.56 252 ASP A O 1
ATOM 2068 N N . GLU A 1 253 ? 20.681 3.370 -12.042 1.00 98.69 253 GLU A N 1
ATOM 2069 C CA . GLU A 1 253 ? 19.594 3.105 -11.092 1.00 98.69 253 GLU A CA 1
ATOM 2070 C C . GLU A 1 253 ? 20.017 2.130 -9.993 1.00 98.69 253 GLU A C 1
ATOM 2072 O O . GLU A 1 253 ? 19.675 2.344 -8.835 1.00 98.69 253 GLU A O 1
ATOM 2077 N N . ARG A 1 254 ? 20.802 1.097 -10.320 1.00 98.62 254 ARG A N 1
ATOM 2078 C CA . ARG A 1 254 ? 21.379 0.172 -9.334 1.00 98.62 254 ARG A CA 1
ATOM 2079 C C . ARG A 1 254 ? 22.367 0.860 -8.405 1.00 98.62 254 ARG A C 1
ATOM 2081 O O . ARG A 1 254 ? 22.334 0.609 -7.205 1.00 98.62 254 ARG A O 1
ATOM 2088 N N . ALA A 1 255 ? 23.203 1.760 -8.926 1.00 98.62 255 ALA A N 1
ATOM 2089 C CA . ALA A 1 255 ? 24.098 2.560 -8.095 1.00 98.62 255 ALA A CA 1
ATOM 2090 C C . ALA A 1 255 ? 23.309 3.417 -7.091 1.00 98.62 255 ALA A C 1
ATOM 2092 O O . ALA A 1 255 ? 23.642 3.425 -5.908 1.00 98.62 255 ALA A O 1
ATOM 2093 N N . TRP A 1 256 ? 22.224 4.059 -7.538 1.00 98.81 256 TRP A N 1
ATOM 2094 C CA . TRP A 1 256 ? 21.323 4.811 -6.661 1.00 98.81 256 TRP A CA 1
ATOM 2095 C C . TRP A 1 256 ? 20.598 3.912 -5.650 1.00 98.81 256 TRP A C 1
ATOM 2097 O O . TRP A 1 256 ? 20.537 4.242 -4.467 1.00 98.81 256 TRP A O 1
ATOM 2107 N N . LEU A 1 257 ? 20.093 2.751 -6.079 1.00 98.81 257 LEU A N 1
ATOM 2108 C CA . LEU A 1 257 ? 19.449 1.781 -5.188 1.00 98.81 257 LEU A CA 1
ATOM 2109 C C . LEU A 1 257 ? 20.428 1.311 -4.110 1.00 98.81 257 LEU A C 1
ATOM 2111 O O . LEU A 1 257 ? 20.066 1.282 -2.943 1.00 98.81 257 LEU A O 1
ATOM 2115 N N . ASN A 1 258 ? 21.680 1.028 -4.463 1.00 98.38 258 ASN A N 1
ATOM 2116 C CA . ASN A 1 258 ? 22.699 0.610 -3.505 1.00 98.38 258 ASN A CA 1
ATOM 2117 C C . ASN A 1 258 ? 23.184 1.755 -2.593 1.00 98.38 258 ASN A C 1
ATOM 2119 O O . ASN A 1 258 ? 23.592 1.506 -1.463 1.00 98.38 258 ASN A O 1
ATOM 2123 N N . GLU A 1 259 ? 23.133 3.010 -3.048 1.00 98.44 259 GLU A N 1
ATOM 2124 C CA . GLU A 1 259 ? 23.369 4.178 -2.190 1.00 98.44 259 GLU A CA 1
ATOM 2125 C C . GLU A 1 259 ? 22.270 4.311 -1.125 1.00 98.44 259 GLU A C 1
ATOM 2127 O O . GLU A 1 259 ? 22.563 4.497 0.057 1.00 98.44 259 GLU A O 1
ATOM 2132 N N . LYS A 1 260 ? 21.002 4.185 -1.534 1.00 98.62 260 LYS A N 1
ATOM 2133 C CA . LYS A 1 260 ? 19.834 4.326 -0.649 1.00 98.62 260 LYS A CA 1
ATOM 2134 C C . LYS A 1 260 ? 19.594 3.105 0.238 1.00 98.62 260 LYS A C 1
ATOM 2136 O O . LYS A 1 260 ? 19.096 3.247 1.357 1.00 98.62 260 LYS A O 1
ATOM 2141 N N . TYR A 1 261 ? 19.986 1.932 -0.246 1.00 98.56 261 TYR A N 1
ATOM 2142 C CA . TYR A 1 261 ? 19.797 0.631 0.379 1.00 98.56 261 TYR A CA 1
ATOM 2143 C C . TYR A 1 261 ? 21.107 -0.173 0.262 1.00 98.56 261 TYR A C 1
ATOM 2145 O O . TYR A 1 261 ? 21.282 -0.940 -0.683 1.00 98.56 261 TYR A O 1
ATOM 2153 N N . PRO A 1 262 ? 22.054 -0.031 1.210 1.00 97.56 262 PRO A N 1
ATOM 2154 C CA . PRO A 1 262 ? 23.403 -0.609 1.097 1.00 97.56 262 PRO A CA 1
ATOM 2155 C C . PRO A 1 262 ? 23.488 -2.134 0.943 1.00 97.56 262 PRO A C 1
ATOM 2157 O O . PRO A 1 262 ? 24.537 -2.660 0.577 1.00 97.56 262 PRO A O 1
ATOM 2160 N N . THR A 1 263 ? 22.412 -2.861 1.245 1.00 96.38 263 THR A N 1
ATOM 2161 C CA . THR A 1 263 ? 22.315 -4.320 1.086 1.00 96.38 263 THR A CA 1
ATOM 2162 C C . THR A 1 263 ? 21.561 -4.731 -0.183 1.00 96.38 263 THR A C 1
ATOM 2164 O O . THR A 1 263 ? 21.309 -5.921 -0.387 1.00 96.38 263 THR A O 1
ATOM 2167 N N . TRP A 1 264 ? 21.182 -3.779 -1.041 1.00 98.50 264 TRP A N 1
ATOM 2168 C CA . TRP A 1 264 ? 20.333 -4.026 -2.205 1.00 98.50 264 TRP A CA 1
ATOM 2169 C C . TRP A 1 264 ? 20.986 -4.945 -3.227 1.00 98.50 264 TRP A C 1
ATOM 2171 O O . TRP A 1 264 ? 20.325 -5.836 -3.751 1.00 98.50 264 TRP A O 1
ATOM 2181 N N . GLU A 1 265 ? 22.282 -4.777 -3.486 1.00 97.88 265 GLU A N 1
ATOM 2182 C CA . GLU A 1 265 ? 23.001 -5.626 -4.438 1.00 97.88 265 GLU A CA 1
ATOM 2183 C C . GLU A 1 265 ? 23.023 -7.096 -3.994 1.00 97.88 265 GLU A C 1
ATOM 2185 O O . GLU A 1 265 ? 22.696 -7.987 -4.778 1.00 97.88 265 GLU A O 1
ATOM 2190 N N . ASP A 1 266 ? 23.300 -7.349 -2.712 1.00 96.75 266 ASP A N 1
ATOM 2191 C CA . ASP A 1 266 ? 23.294 -8.701 -2.145 1.00 96.75 266 ASP A CA 1
ATOM 2192 C C . ASP A 1 266 ? 21.886 -9.314 -2.112 1.00 96.75 266 ASP A C 1
ATOM 2194 O O . ASP A 1 266 ? 21.711 -10.501 -2.379 1.00 96.75 266 ASP A O 1
ATOM 2198 N N . ASN A 1 267 ? 20.852 -8.520 -1.828 1.00 95.88 267 ASN A N 1
ATOM 2199 C CA . ASN A 1 267 ? 19.486 -9.030 -1.732 1.00 95.88 267 ASN A CA 1
ATOM 2200 C C . ASN A 1 267 ? 18.796 -9.191 -3.087 1.00 95.88 267 ASN A C 1
ATOM 2202 O O . ASN A 1 267 ? 18.155 -10.207 -3.338 1.00 95.88 267 ASN A O 1
ATOM 2206 N N . TRP A 1 268 ? 18.903 -8.190 -3.950 1.00 97.75 268 TRP A N 1
ATOM 2207 C CA . TRP A 1 268 ? 18.056 -8.024 -5.131 1.00 97.75 268 TRP A CA 1
ATOM 2208 C C . TRP A 1 268 ? 18.879 -7.926 -6.414 1.00 97.75 268 TRP A C 1
ATOM 2210 O O . TRP A 1 268 ? 18.465 -8.474 -7.436 1.00 97.75 268 TRP A O 1
ATOM 2220 N N . GLY A 1 269 ? 20.055 -7.294 -6.357 1.00 97.94 269 GLY A N 1
ATOM 2221 C CA . GLY A 1 269 ? 20.979 -7.180 -7.489 1.00 97.94 269 GLY A CA 1
ATOM 2222 C C . GLY A 1 269 ? 21.335 -8.536 -8.092 1.00 97.94 269 GLY A C 1
ATOM 2223 O O . GLY A 1 269 ? 21.232 -8.703 -9.303 1.00 97.94 269 GLY A O 1
ATOM 2224 N N . VAL A 1 270 ? 21.597 -9.540 -7.248 1.00 97.31 270 VAL A N 1
ATOM 2225 C CA . VAL A 1 270 ? 21.876 -10.922 -7.685 1.00 97.31 270 VAL A CA 1
ATOM 2226 C C . VAL A 1 270 ? 20.752 -11.552 -8.518 1.00 97.31 270 VAL A C 1
ATOM 2228 O O . VAL A 1 270 ? 21.020 -12.326 -9.433 1.00 97.31 270 VAL A O 1
ATOM 2231 N N . MET A 1 271 ? 19.487 -11.231 -8.230 1.00 97.06 271 MET A N 1
ATOM 2232 C CA . MET A 1 271 ? 18.349 -11.732 -9.010 1.00 97.06 271 MET A CA 1
ATOM 2233 C C . MET A 1 271 ? 18.188 -10.944 -10.312 1.00 97.06 271 MET A C 1
ATOM 2235 O O . MET A 1 271 ? 17.902 -11.520 -11.362 1.00 97.06 271 MET A O 1
ATOM 2239 N N . TRP A 1 272 ? 18.421 -9.631 -10.262 1.00 98.50 272 TRP A N 1
ATOM 2240 C CA . TRP A 1 272 ? 18.444 -8.794 -11.457 1.00 98.50 272 TRP A CA 1
ATOM 2241 C C . TRP A 1 272 ? 19.587 -9.153 -12.404 1.00 98.50 272 TRP A C 1
ATOM 2243 O O . TRP A 1 272 ? 19.388 -9.069 -13.610 1.00 98.50 272 TRP A O 1
ATOM 2253 N N . ASP A 1 273 ? 20.740 -9.595 -11.904 1.00 98.56 273 ASP A N 1
ATOM 2254 C CA . ASP A 1 273 ? 21.859 -10.055 -12.731 1.00 98.56 273 ASP A CA 1
ATOM 2255 C C . ASP A 1 273 ? 21.455 -11.227 -13.628 1.00 98.56 273 ASP A C 1
ATOM 2257 O O . ASP A 1 273 ? 21.741 -11.205 -14.825 1.00 98.56 273 ASP A O 1
ATOM 2261 N N . GLU A 1 274 ? 20.727 -12.205 -13.085 1.00 98.00 274 GLU A N 1
ATOM 2262 C CA . GLU A 1 274 ? 20.220 -13.343 -13.859 1.00 98.00 274 GLU A CA 1
ATOM 2263 C C . GLU A 1 274 ? 19.172 -12.902 -14.892 1.00 98.00 274 GLU A C 1
ATOM 2265 O O . GLU A 1 274 ? 19.207 -13.322 -16.053 1.00 98.00 274 GLU A O 1
ATOM 2270 N N . ILE A 1 275 ? 18.261 -12.000 -14.512 1.00 98.25 275 ILE A N 1
ATOM 2271 C CA . ILE A 1 275 ? 17.269 -11.433 -15.437 1.00 98.25 275 ILE A CA 1
ATOM 2272 C C . ILE A 1 275 ? 17.973 -10.685 -16.579 1.00 98.25 275 ILE A C 1
ATOM 2274 O O . ILE A 1 275 ? 17.691 -10.930 -17.751 1.00 98.25 275 ILE A O 1
ATOM 2278 N N . ILE A 1 276 ? 18.913 -9.797 -16.252 1.00 98.25 276 ILE A N 1
ATOM 2279 C CA . ILE A 1 276 ? 19.681 -8.995 -17.211 1.00 98.25 276 ILE A CA 1
ATOM 2280 C C . ILE A 1 276 ? 20.512 -9.902 -18.119 1.00 98.25 276 ILE A C 1
ATOM 2282 O O . ILE A 1 276 ? 20.578 -9.659 -19.324 1.00 98.25 276 ILE A O 1
ATOM 2286 N N . HIS A 1 277 ? 21.126 -10.954 -17.572 1.00 98.38 277 HIS A N 1
ATOM 2287 C CA . HIS A 1 277 ? 21.855 -11.940 -18.360 1.00 98.38 277 HIS A CA 1
ATOM 2288 C C . HIS A 1 277 ? 20.949 -12.569 -19.420 1.00 98.38 277 HIS A C 1
ATOM 2290 O O . HIS A 1 277 ? 21.279 -12.491 -20.604 1.00 98.38 277 HIS A O 1
ATOM 2296 N N . ASN A 1 278 ? 19.795 -13.113 -19.017 1.00 98.44 278 ASN A N 1
ATOM 2297 C CA . ASN A 1 278 ? 18.840 -13.743 -19.930 1.00 98.44 278 ASN A CA 1
ATOM 2298 C C . ASN A 1 278 ? 18.313 -12.766 -20.993 1.00 98.44 278 ASN A C 1
ATOM 2300 O O . ASN A 1 278 ? 18.237 -13.135 -22.164 1.00 98.44 278 ASN A O 1
ATOM 2304 N N . VAL A 1 279 ? 18.036 -11.507 -20.632 1.00 97.44 279 VAL A N 1
ATOM 2305 C CA . VAL A 1 279 ? 17.662 -10.463 -21.604 1.00 97.44 279 VAL A CA 1
ATOM 2306 C C . VAL A 1 279 ? 18.784 -10.209 -22.618 1.00 97.44 279 VAL A C 1
ATOM 2308 O O . VAL A 1 279 ? 18.523 -10.156 -23.816 1.00 97.44 279 VAL A O 1
ATOM 2311 N N . ASN A 1 280 ? 20.037 -10.090 -22.169 1.00 97.69 280 ASN A N 1
ATOM 2312 C CA . ASN A 1 280 ? 21.179 -9.798 -23.044 1.00 97.69 280 ASN A CA 1
ATOM 2313 C C . ASN A 1 280 ? 21.513 -10.932 -24.024 1.00 97.69 280 ASN A C 1
ATOM 2315 O O . ASN A 1 280 ? 22.112 -10.672 -25.068 1.00 97.69 280 ASN A O 1
ATOM 2319 N N . VAL A 1 281 ? 21.155 -12.176 -23.693 1.00 98.38 281 VAL A N 1
ATOM 2320 C CA . VAL A 1 281 ? 21.340 -13.346 -24.570 1.00 98.38 281 VAL A CA 1
ATOM 2321 C C . VAL A 1 281 ? 20.052 -13.774 -25.286 1.00 98.38 281 VAL A C 1
ATOM 2323 O O . VAL A 1 281 ? 20.002 -14.882 -25.815 1.00 98.38 281 VAL A O 1
ATOM 2326 N N . ASP A 1 282 ? 19.036 -12.902 -25.313 1.00 97.88 282 ASP A N 1
ATOM 2327 C CA . ASP A 1 282 ? 17.749 -13.086 -26.005 1.00 97.88 282 ASP A CA 1
ATOM 2328 C C . ASP A 1 282 ? 16.945 -14.323 -25.550 1.00 97.88 282 ASP A C 1
ATOM 2330 O O . ASP A 1 282 ? 16.263 -14.974 -26.336 1.00 97.88 282 ASP A O 1
ATOM 2334 N N . ARG A 1 283 ? 17.018 -14.654 -24.253 1.00 98.06 283 ARG A N 1
ATOM 2335 C CA . ARG A 1 283 ? 16.221 -15.704 -23.587 1.00 98.06 283 ARG A CA 1
ATOM 2336 C C . ARG A 1 283 ? 15.117 -15.087 -22.736 1.00 98.06 283 ARG A C 1
ATOM 2338 O O . ARG A 1 283 ? 15.086 -15.228 -21.512 1.00 98.06 283 ARG A O 1
ATOM 2345 N N . ILE A 1 284 ? 14.238 -14.321 -23.375 1.00 96.56 284 ILE A N 1
ATOM 2346 C CA . ILE A 1 284 ? 13.185 -13.557 -22.689 1.00 96.56 284 ILE A CA 1
ATOM 2347 C C . ILE A 1 284 ? 12.221 -14.474 -21.927 1.00 96.56 284 ILE A C 1
ATOM 2349 O O . ILE A 1 284 ? 11.735 -14.095 -20.862 1.00 96.56 284 ILE A O 1
ATOM 2353 N N . GLU A 1 285 ? 11.977 -15.684 -22.420 1.00 96.88 285 GLU A N 1
ATOM 2354 C CA . GLU A 1 285 ? 11.153 -16.705 -21.775 1.00 96.88 285 GLU A CA 1
ATOM 2355 C C . GLU A 1 285 ? 11.636 -17.063 -20.363 1.00 96.88 285 GLU A C 1
ATOM 2357 O O . GLU A 1 285 ? 10.810 -17.244 -19.476 1.00 96.88 285 GLU A O 1
ATOM 2362 N N . ASN A 1 286 ? 12.948 -17.026 -20.104 1.00 97.31 286 ASN A N 1
ATOM 2363 C CA . ASN A 1 286 ? 13.517 -17.292 -18.776 1.00 97.31 286 ASN A CA 1
ATOM 2364 C C . ASN A 1 286 ? 13.277 -16.154 -17.770 1.00 97.31 286 ASN A C 1
ATOM 2366 O O . ASN A 1 286 ? 13.617 -16.267 -16.595 1.00 97.31 286 ASN A O 1
ATOM 2370 N N . THR A 1 287 ? 12.716 -15.032 -18.221 1.00 97.44 287 THR A N 1
ATOM 2371 C CA . THR A 1 287 ? 12.347 -13.889 -17.371 1.00 97.44 287 THR A CA 1
ATOM 2372 C C . THR A 1 287 ? 10.855 -13.873 -17.038 1.00 97.44 287 THR A C 1
ATOM 2374 O O . THR A 1 287 ? 10.337 -12.855 -16.564 1.00 97.44 287 THR A O 1
ATOM 2377 N N . LEU A 1 288 ? 10.152 -14.962 -17.357 1.00 97.12 288 LEU A N 1
ATOM 2378 C CA . LEU A 1 288 ? 8.725 -15.149 -17.153 1.00 97.12 288 LEU A CA 1
ATOM 2379 C C . LEU A 1 288 ? 8.475 -16.366 -16.250 1.00 97.12 288 LEU A C 1
ATOM 2381 O O . LEU A 1 288 ? 9.276 -17.299 -16.225 1.00 97.12 288 LEU A O 1
ATOM 2385 N N . PRO A 1 289 ? 7.367 -16.368 -15.497 1.00 96.94 289 PRO A N 1
ATOM 2386 C CA . PRO A 1 289 ? 7.038 -17.459 -14.600 1.00 96.94 289 PRO A CA 1
ATOM 2387 C C . PRO A 1 289 ? 6.394 -18.638 -15.333 1.00 96.94 289 PRO A C 1
ATOM 2389 O O . PRO A 1 289 ? 5.484 -18.452 -16.137 1.00 96.94 289 PRO A O 1
ATOM 2392 N N . ASP A 1 290 ? 6.762 -19.851 -14.917 1.00 96.69 290 ASP A N 1
ATOM 2393 C CA . ASP A 1 290 ? 6.062 -21.098 -15.271 1.00 96.69 290 ASP A CA 1
ATOM 2394 C C . ASP A 1 290 ? 5.111 -21.587 -14.161 1.00 96.69 290 ASP A C 1
ATOM 2396 O O . ASP A 1 290 ? 4.462 -22.626 -14.281 1.00 96.69 290 ASP A O 1
ATOM 2400 N N . THR A 1 291 ? 5.030 -20.855 -13.045 1.00 97.56 291 THR A N 1
ATOM 2401 C CA . THR A 1 291 ? 4.198 -21.205 -11.889 1.00 97.56 291 THR A CA 1
ATOM 2402 C C . THR A 1 291 ? 3.649 -19.966 -11.184 1.00 97.56 291 THR A C 1
ATOM 2404 O O . THR A 1 291 ? 4.068 -18.835 -11.439 1.00 97.56 291 THR A O 1
ATOM 2407 N N . LEU A 1 292 ? 2.689 -20.173 -10.287 1.00 96.19 292 LEU A N 1
ATOM 2408 C CA . LEU A 1 292 ? 2.150 -19.129 -9.422 1.00 96.19 292 LEU A CA 1
ATOM 2409 C C . LEU A 1 292 ? 2.997 -19.001 -8.149 1.00 96.19 292 LEU A C 1
ATOM 2411 O O . LEU A 1 292 ? 3.486 -20.017 -7.644 1.00 96.19 292 LEU A O 1
ATOM 2415 N N . PRO A 1 293 ? 3.144 -17.788 -7.590 1.00 94.81 293 PRO A N 1
ATOM 2416 C CA . PRO A 1 293 ? 3.697 -17.641 -6.260 1.00 94.81 293 PRO A CA 1
ATOM 2417 C C . PRO A 1 293 ? 2.666 -18.118 -5.232 1.00 94.81 293 PRO A C 1
ATOM 2419 O O . PRO A 1 293 ? 1.455 -17.960 -5.413 1.00 94.81 293 PRO A O 1
ATOM 2422 N N . SER A 1 294 ? 3.139 -18.659 -4.114 1.00 95.25 294 SER A N 1
ATOM 2423 C CA . SER A 1 294 ? 2.287 -18.838 -2.937 1.00 95.25 294 SER A CA 1
ATOM 2424 C C . SER A 1 294 ? 1.871 -17.469 -2.396 1.00 95.25 294 SER A C 1
ATOM 2426 O O . SER A 1 294 ? 2.690 -16.550 -2.369 1.00 95.25 294 SER A O 1
ATOM 2428 N N . LEU A 1 295 ? 0.623 -17.331 -1.941 1.00 96.94 295 LEU A N 1
ATOM 2429 C CA . LEU A 1 295 ? 0.072 -16.067 -1.439 1.00 96.94 295 LEU A CA 1
ATOM 2430 C C . LEU A 1 295 ? -0.191 -16.115 0.071 1.00 96.94 295 LEU A C 1
ATOM 2432 O O . LEU A 1 295 ? -0.612 -17.138 0.620 1.00 96.94 295 LEU A O 1
ATOM 2436 N N . CYS A 1 296 ? 0.013 -14.978 0.732 1.00 98.06 296 CYS A N 1
ATOM 2437 C CA . CYS A 1 296 ? -0.356 -14.758 2.124 1.00 98.06 296 CYS A CA 1
ATOM 2438 C C . CYS A 1 296 ? -1.875 -14.830 2.281 1.00 98.06 296 CYS A C 1
ATOM 2440 O O . CYS A 1 296 ? -2.620 -14.172 1.560 1.00 98.06 296 CYS A O 1
ATOM 2442 N N . ASN A 1 297 ? -2.346 -15.605 3.255 1.00 98.19 297 ASN A N 1
ATOM 2443 C CA . ASN A 1 297 ? -3.774 -15.786 3.512 1.00 98.19 297 ASN A CA 1
ATOM 2444 C C . ASN A 1 297 ? -4.418 -14.555 4.170 1.00 98.19 297 ASN A C 1
ATOM 2446 O O . ASN A 1 297 ? -5.643 -14.463 4.163 1.00 98.19 297 ASN A O 1
ATOM 2450 N N . LEU A 1 298 ? -3.613 -13.610 4.673 1.00 97.62 298 LEU A N 1
ATOM 2451 C CA . LEU A 1 298 ? -4.076 -12.293 5.104 1.00 97.62 298 LEU A CA 1
ATOM 2452 C C . LEU A 1 298 ? -3.961 -11.275 3.964 1.00 97.62 298 LEU A C 1
ATOM 2454 O O . LEU A 1 298 ? -4.968 -10.903 3.384 1.00 97.62 298 LEU A O 1
ATOM 2458 N N . THR A 1 299 ? -2.748 -10.843 3.609 1.00 97.56 299 THR A N 1
ATOM 2459 C CA . THR A 1 299 ? -2.526 -9.705 2.694 1.00 97.56 299 THR A CA 1
ATOM 2460 C C . THR A 1 299 ? -2.844 -10.010 1.228 1.00 97.56 299 THR A C 1
ATOM 2462 O O . THR A 1 299 ? -2.944 -9.086 0.429 1.00 97.56 299 THR A O 1
ATOM 2465 N N . GLN A 1 300 ? -2.988 -11.288 0.858 1.00 97.69 300 GLN A N 1
ATOM 2466 C CA . GLN A 1 300 ? -3.079 -11.777 -0.528 1.00 97.69 300 GLN A CA 1
ATOM 2467 C C . GLN A 1 300 ? -1.857 -11.439 -1.402 1.00 97.69 300 GLN A C 1
ATOM 2469 O O . GLN A 1 300 ? -1.893 -11.621 -2.618 1.00 97.69 300 GLN A O 1
ATOM 2474 N N . LEU A 1 301 ? -0.760 -10.977 -0.794 1.00 97.56 301 LEU A N 1
ATOM 2475 C CA . LEU A 1 301 ? 0.507 -10.705 -1.471 1.00 97.56 301 LEU A CA 1
ATOM 2476 C C . LEU A 1 301 ? 1.391 -11.964 -1.506 1.00 97.56 301 LEU A C 1
ATOM 2478 O O . LEU A 1 301 ? 1.202 -12.862 -0.679 1.00 97.56 301 LEU A O 1
ATOM 2482 N N . PRO A 1 302 ? 2.368 -12.055 -2.428 1.00 96.69 302 PRO A N 1
ATOM 2483 C CA . PRO A 1 302 ? 3.289 -13.188 -2.495 1.00 96.69 302 PRO A CA 1
ATOM 2484 C C . PRO A 1 302 ? 4.017 -13.453 -1.171 1.00 96.69 302 PRO A C 1
ATOM 2486 O O . PRO A 1 302 ? 4.468 -12.523 -0.501 1.00 96.69 302 PRO A O 1
ATOM 2489 N N . LEU A 1 303 ? 4.177 -14.720 -0.792 1.00 96.25 303 LEU A N 1
ATOM 2490 C CA . LEU A 1 303 ? 5.018 -15.093 0.347 1.00 96.25 303 LEU A CA 1
ATOM 2491 C C . LEU A 1 303 ? 6.476 -14.681 0.098 1.00 96.25 303 LEU A C 1
ATOM 2493 O O . LEU A 1 303 ? 6.948 -14.689 -1.037 1.00 96.25 303 LEU A O 1
ATOM 2497 N N . GLY A 1 304 ? 7.188 -14.319 1.168 1.00 91.50 304 GLY A N 1
ATOM 2498 C CA . GLY A 1 304 ? 8.578 -13.862 1.079 1.00 91.50 304 GLY A CA 1
ATOM 2499 C C . GLY A 1 304 ? 8.754 -12.424 0.586 1.00 91.50 304 GLY A C 1
ATOM 2500 O O . GLY A 1 304 ? 9.874 -12.009 0.315 1.00 91.50 304 GLY A O 1
ATOM 2501 N N . SER A 1 305 ? 7.667 -11.656 0.482 1.00 94.75 305 SER A N 1
ATOM 2502 C CA . SER A 1 305 ? 7.700 -10.273 -0.009 1.00 94.75 305 SER A CA 1
ATOM 2503 C C . SER A 1 305 ? 7.666 -9.197 1.085 1.00 94.75 305 SER A C 1
ATOM 2505 O O . SER A 1 305 ? 7.520 -8.013 0.784 1.00 94.75 305 SER A O 1
ATOM 2507 N N . ALA A 1 306 ? 7.756 -9.588 2.361 1.00 94.44 306 ALA A N 1
ATOM 2508 C CA . ALA A 1 306 ? 7.749 -8.655 3.490 1.00 94.44 306 ALA A CA 1
ATOM 2509 C C . ALA A 1 306 ? 9.154 -8.170 3.890 1.00 94.44 306 ALA A C 1
ATOM 2511 O O . ALA A 1 306 ? 9.289 -7.053 4.381 1.00 94.44 306 ALA A O 1
ATOM 2512 N N . PHE A 1 307 ? 10.191 -8.984 3.673 1.00 95.62 307 PHE A N 1
ATOM 2513 C CA . PHE A 1 307 ? 11.546 -8.752 4.189 1.00 95.62 307 PHE A CA 1
ATOM 2514 C C . PHE A 1 307 ? 12.629 -9.122 3.164 1.00 95.62 307 PHE A C 1
ATOM 2516 O O . PHE A 1 307 ? 12.350 -9.289 1.976 1.00 95.62 307 PHE A O 1
ATOM 2523 N N . SER A 1 308 ? 13.881 -9.206 3.623 1.00 94.50 308 SER A N 1
ATOM 2524 C CA . SER A 1 308 ? 15.038 -9.643 2.837 1.00 94.50 308 SER A CA 1
ATOM 2525 C C . SER A 1 308 ? 14.902 -11.099 2.366 1.00 94.50 308 SER A C 1
ATOM 2527 O O . SER A 1 308 ? 14.320 -11.942 3.053 1.00 94.50 308 SER A O 1
ATOM 2529 N N . ARG A 1 309 ? 15.548 -11.442 1.239 1.00 92.56 309 ARG A N 1
ATOM 2530 C CA . ARG A 1 309 ? 15.669 -12.838 0.773 1.00 92.56 309 ARG A CA 1
ATOM 2531 C C . ARG A 1 309 ? 16.380 -13.767 1.770 1.00 92.56 309 ARG A C 1
ATOM 2533 O O . ARG A 1 309 ? 16.259 -14.984 1.660 1.00 92.56 309 ARG A O 1
ATOM 2540 N N . HIS A 1 310 ? 17.138 -13.212 2.716 1.00 93.81 310 HIS A N 1
ATOM 2541 C CA . HIS A 1 310 ? 17.844 -13.954 3.763 1.00 93.81 310 HIS A CA 1
ATOM 2542 C C . HIS A 1 310 ? 16.989 -14.186 5.013 1.00 93.81 310 HIS A C 1
ATOM 2544 O O . HIS A 1 310 ? 17.387 -14.950 5.888 1.00 93.81 310 HIS A O 1
ATOM 2550 N N . GLU A 1 311 ? 15.814 -13.561 5.080 1.00 91.50 311 GLU A N 1
ATOM 2551 C CA . GLU A 1 311 ? 14.881 -13.635 6.208 1.00 91.50 311 GLU A CA 1
ATOM 2552 C C . GLU A 1 311 ? 13.612 -14.424 5.867 1.00 91.50 311 GLU A C 1
ATOM 2554 O O . GLU A 1 311 ? 12.616 -14.370 6.587 1.00 91.50 311 GLU A O 1
ATOM 2559 N N . LEU A 1 312 ? 13.640 -15.177 4.764 1.00 91.00 312 LEU A N 1
ATOM 2560 C CA . LEU A 1 312 ? 12.550 -16.065 4.384 1.00 91.00 312 LEU A CA 1
ATOM 2561 C C . LEU A 1 312 ? 12.345 -17.135 5.462 1.00 91.00 312 LEU A C 1
ATOM 2563 O O . LEU A 1 312 ? 13.243 -17.926 5.758 1.00 91.00 312 LEU A O 1
ATOM 2567 N N . ALA A 1 313 ? 11.137 -17.185 6.011 1.00 92.50 313 ALA A N 1
ATOM 2568 C CA . ALA A 1 313 ? 10.725 -18.162 7.004 1.00 92.50 313 ALA A CA 1
ATOM 2569 C C . ALA A 1 313 ? 9.310 -18.666 6.701 1.00 92.50 313 ALA A C 1
ATOM 2571 O O . ALA A 1 313 ? 8.502 -17.959 6.095 1.00 92.50 313 ALA A O 1
ATOM 2572 N N . ASP A 1 314 ? 9.004 -19.894 7.130 1.00 93.69 314 ASP A N 1
ATOM 2573 C CA . ASP A 1 314 ? 7.625 -20.378 7.108 1.00 93.69 314 ASP A CA 1
ATOM 2574 C C . ASP A 1 314 ? 6.849 -19.764 8.274 1.00 93.69 314 ASP A C 1
ATOM 2576 O O . ASP A 1 314 ? 7.160 -19.981 9.449 1.00 93.69 314 ASP A O 1
ATOM 2580 N N . HIS A 1 315 ? 5.812 -19.010 7.934 1.00 96.94 315 HIS A N 1
ATOM 2581 C CA . HIS A 1 315 ? 4.825 -18.522 8.878 1.00 96.94 315 HIS A CA 1
ATOM 2582 C C . HIS A 1 315 ? 3.506 -19.195 8.545 1.00 96.94 315 HIS A C 1
ATOM 2584 O O . HIS A 1 315 ? 2.750 -18.729 7.695 1.00 96.94 315 HIS A O 1
ATOM 2590 N N . SER A 1 316 ? 3.237 -20.311 9.212 1.00 97.88 316 SER A N 1
ATOM 2591 C CA . SER A 1 316 ? 2.033 -21.100 8.990 1.00 97.88 316 SER A CA 1
ATOM 2592 C C . SER A 1 316 ? 1.207 -21.270 10.267 1.00 97.88 316 SER A C 1
ATOM 2594 O O . SER A 1 316 ? 1.694 -21.103 11.395 1.00 97.88 316 SER A O 1
ATOM 2596 N N . LEU A 1 317 ? -0.085 -21.536 10.087 1.00 98.19 317 LEU A N 1
ATOM 2597 C CA . LEU A 1 317 ? -1.034 -21.828 11.160 1.00 98.19 317 LEU A CA 1
ATOM 2598 C C . LEU A 1 317 ? -2.020 -22.887 10.677 1.00 98.19 317 LEU A C 1
ATOM 2600 O O . LEU A 1 317 ? -2.671 -22.701 9.651 1.00 98.19 317 LEU A O 1
ATOM 2604 N N . GLU A 1 318 ? -2.165 -23.979 11.425 1.00 98.31 318 GLU A N 1
ATOM 2605 C CA . GLU A 1 318 ? -3.300 -24.879 11.242 1.00 98.31 318 GLU A CA 1
ATOM 2606 C C . GLU A 1 318 ? -4.461 -24.392 12.110 1.00 98.31 318 GLU A C 1
ATOM 2608 O O . GLU A 1 318 ? -4.369 -24.353 13.336 1.00 98.31 318 GLU A O 1
ATOM 2613 N N . TYR A 1 319 ? -5.563 -24.011 11.472 1.00 97.56 319 TYR A N 1
ATOM 2614 C CA . TYR A 1 319 ? -6.756 -23.537 12.158 1.00 97.56 319 TYR A CA 1
ATOM 2615 C C . TYR A 1 319 ? -7.998 -24.198 11.570 1.00 97.56 319 TYR A C 1
ATOM 2617 O O . TYR A 1 319 ? -8.231 -24.167 10.360 1.00 97.56 319 TYR A O 1
ATOM 2625 N N . LYS A 1 320 ? -8.799 -24.831 12.437 1.00 97.12 320 LYS A N 1
ATOM 2626 C CA . LYS A 1 320 ? -10.018 -25.573 12.061 1.00 97.12 320 LYS A CA 1
ATOM 2627 C C . LYS A 1 320 ? -9.786 -26.575 10.910 1.00 97.12 320 LYS A C 1
ATOM 2629 O O . LYS A 1 320 ? -10.618 -26.700 10.016 1.00 97.12 320 LYS A O 1
ATOM 2634 N N . GLY A 1 321 ? -8.652 -27.284 10.934 1.00 97.88 321 GLY A N 1
ATOM 2635 C CA . GLY A 1 321 ? -8.297 -28.313 9.946 1.00 97.88 321 GLY A CA 1
ATOM 2636 C C . GLY A 1 321 ? -7.846 -27.783 8.580 1.00 97.88 321 GLY A C 1
ATOM 2637 O O . GLY A 1 321 ? -7.748 -28.559 7.631 1.00 97.88 321 GLY A O 1
ATOM 2638 N N . ARG A 1 322 ? -7.580 -26.476 8.453 1.00 98.62 322 ARG A N 1
ATOM 2639 C CA . ARG A 1 322 ? -6.965 -25.863 7.268 1.00 98.62 322 ARG A CA 1
ATOM 2640 C C . ARG A 1 322 ? -5.600 -25.287 7.633 1.00 98.62 322 ARG A C 1
ATOM 2642 O O . ARG A 1 322 ? -5.471 -24.615 8.652 1.00 98.62 322 ARG A O 1
ATOM 2649 N N . LEU A 1 323 ? -4.611 -25.519 6.771 1.00 98.50 323 LEU A N 1
ATOM 2650 C CA . LEU A 1 323 ? -3.299 -24.881 6.843 1.00 98.50 323 LEU A CA 1
ATOM 2651 C C . LEU A 1 323 ? -3.340 -23.521 6.130 1.00 98.50 323 LEU A C 1
ATOM 2653 O O . LEU A 1 323 ? -3.754 -23.434 4.972 1.00 98.50 323 LEU A O 1
ATOM 2657 N N . TYR A 1 324 ? -2.920 -22.475 6.833 1.00 98.62 324 TYR A N 1
ATOM 2658 C CA . TYR A 1 324 ? -2.786 -21.105 6.342 1.00 98.62 324 TYR A CA 1
ATOM 2659 C C . TYR A 1 324 ? -1.304 -20.724 6.294 1.00 98.62 324 TYR A C 1
ATOM 2661 O O . TYR A 1 324 ? -0.529 -21.183 7.134 1.00 98.62 324 TYR A O 1
ATOM 2669 N N . HIS A 1 325 ? -0.929 -19.864 5.344 1.00 98.50 325 HIS A N 1
ATOM 2670 C CA . HIS A 1 325 ? 0.432 -19.341 5.190 1.00 98.50 325 HIS A CA 1
ATOM 2671 C C . HIS A 1 325 ? 0.429 -17.813 5.170 1.00 98.50 325 HIS A C 1
ATOM 2673 O O . HIS A 1 325 ? -0.489 -17.206 4.612 1.00 98.50 325 HIS A O 1
ATOM 2679 N N . PHE A 1 326 ? 1.467 -17.198 5.732 1.00 98.44 326 PHE A N 1
ATOM 2680 C CA . PHE A 1 326 ? 1.583 -15.752 5.905 1.00 98.44 326 PHE A CA 1
ATOM 2681 C C . PHE A 1 326 ? 2.935 -15.226 5.411 1.00 98.44 326 PHE A C 1
ATOM 2683 O O . PHE A 1 326 ? 3.946 -15.920 5.483 1.00 98.44 326 PHE A O 1
ATOM 2690 N N . ASP A 1 327 ? 2.957 -13.995 4.894 1.00 96.56 327 ASP A N 1
ATOM 2691 C CA . ASP A 1 327 ? 4.171 -13.333 4.386 1.00 96.56 327 ASP A CA 1
ATOM 2692 C C . ASP A 1 327 ? 5.101 -12.822 5.498 1.00 96.56 327 ASP A C 1
ATOM 2694 O O . ASP A 1 327 ? 6.254 -12.500 5.222 1.00 96.56 327 ASP A O 1
ATOM 2698 N N . SER A 1 328 ? 4.620 -12.777 6.741 1.00 97.50 328 SER A N 1
ATOM 2699 C CA . SER A 1 328 ? 5.394 -12.475 7.945 1.00 97.50 328 SER A CA 1
ATOM 2700 C C . SER A 1 328 ? 4.719 -13.064 9.186 1.00 97.50 328 SER A C 1
ATOM 2702 O O . SER A 1 328 ? 3.528 -13.396 9.175 1.00 97.50 328 SER A O 1
ATOM 2704 N N . ASP A 1 329 ? 5.454 -13.127 10.296 1.00 97.56 329 ASP A N 1
ATOM 2705 C CA . ASP A 1 329 ? 4.870 -13.412 11.608 1.00 97.56 329 ASP A CA 1
ATOM 2706 C C . ASP A 1 329 ? 3.895 -12.317 12.064 1.00 97.56 329 ASP A C 1
ATOM 2708 O O . ASP A 1 329 ? 2.961 -12.598 12.808 1.00 97.56 329 ASP A O 1
ATOM 2712 N N . ILE A 1 330 ? 4.052 -11.094 11.556 1.00 98.25 330 ILE A N 1
ATOM 2713 C CA . ILE A 1 330 ? 3.145 -9.971 11.815 1.00 98.25 330 ILE A CA 1
ATOM 2714 C C . ILE A 1 330 ? 1.796 -10.191 11.120 1.00 98.25 330 ILE A C 1
ATOM 2716 O O . ILE A 1 330 ? 0.746 -10.009 11.732 1.00 98.25 330 ILE A O 1
ATOM 2720 N N . SER A 1 331 ? 1.801 -10.637 9.861 1.00 98.38 331 SER A N 1
ATOM 2721 C CA . SER A 1 331 ? 0.574 -10.982 9.135 1.00 98.38 331 SER A CA 1
ATOM 2722 C C . SER A 1 331 ? -0.113 -12.206 9.738 1.00 98.38 331 SER A C 1
ATOM 2724 O O . SER A 1 331 ? -1.338 -12.254 9.795 1.00 98.38 331 SER A O 1
ATOM 2726 N N . LYS A 1 332 ? 0.657 -13.179 10.241 1.00 98.44 332 LYS A N 1
ATOM 2727 C CA . LYS A 1 332 ? 0.094 -14.275 11.035 1.00 98.44 332 LYS A CA 1
ATOM 2728 C C . LYS A 1 332 ? -0.580 -13.747 12.304 1.00 98.44 332 LYS A C 1
ATOM 2730 O O . LYS A 1 332 ? -1.724 -14.093 12.559 1.00 98.44 332 LYS A O 1
ATOM 2735 N N . TRP A 1 333 ? 0.101 -12.884 13.058 1.00 98.44 333 TRP A N 1
ATOM 2736 C CA . TRP A 1 333 ? -0.444 -12.281 14.275 1.00 98.44 333 TRP A CA 1
ATOM 2737 C C . TRP A 1 333 ? -1.733 -11.495 14.005 1.00 98.44 333 TRP A C 1
ATOM 2739 O O . TRP A 1 333 ? -2.690 -11.650 14.756 1.00 98.44 333 TRP A O 1
ATOM 2749 N N . CYS A 1 334 ? -1.794 -10.714 12.920 1.00 98.25 334 CYS A N 1
ATOM 2750 C CA . CYS A 1 334 ? -3.005 -9.989 12.524 1.00 98.25 334 CYS A CA 1
ATOM 2751 C C . CYS A 1 334 ? -4.196 -10.942 12.313 1.00 98.25 334 CYS A C 1
ATOM 2753 O O . CYS A 1 334 ? -5.282 -10.649 12.790 1.00 98.25 334 CYS A O 1
ATOM 2755 N N . PHE A 1 335 ? -3.980 -12.092 11.660 1.00 98.12 335 PHE A N 1
ATOM 2756 C CA . PHE A 1 335 ? -4.999 -13.142 11.491 1.00 98.12 335 PHE A CA 1
ATOM 2757 C C . PHE A 1 335 ? -5.387 -13.835 12.809 1.00 98.12 335 PHE A C 1
ATOM 2759 O O . PHE A 1 335 ? -6.424 -14.471 12.910 1.00 98.12 335 PHE A O 1
ATOM 2766 N N . GLU A 1 336 ? -4.534 -13.789 13.830 1.00 97.69 336 GLU A N 1
ATOM 2767 C CA . GLU A 1 336 ? -4.848 -14.355 15.146 1.00 97.69 336 GLU A CA 1
ATOM 2768 C C . GLU A 1 336 ? -5.654 -13.383 16.025 1.00 97.69 336 GLU A C 1
ATOM 2770 O O . GLU A 1 336 ? -6.096 -13.788 17.101 1.00 97.69 336 GLU A O 1
ATOM 2775 N N . GLN A 1 337 ? -5.826 -12.119 15.607 1.00 95.69 337 GLN A N 1
ATOM 2776 C CA . GLN A 1 337 ? -6.599 -11.131 16.370 1.00 95.69 337 GLN A CA 1
ATOM 2777 C C . GLN A 1 337 ? -8.110 -11.250 16.123 1.00 95.69 337 GLN A C 1
ATOM 2779 O O . GLN A 1 337 ? -8.878 -10.989 17.049 1.00 95.69 337 GLN A O 1
ATOM 2784 N N . ASP A 1 338 ? -8.506 -11.670 14.919 1.00 85.19 338 ASP A N 1
ATOM 2785 C CA . ASP A 1 338 ? -9.863 -12.024 14.472 1.00 85.19 338 ASP A CA 1
ATOM 2786 C C . ASP A 1 338 ? -9.756 -12.855 13.175 1.00 85.19 338 ASP A C 1
ATOM 2788 O O . ASP A 1 338 ? -10.655 -13.685 12.893 1.00 85.19 338 ASP A O 1
#

Sequence (338 aa):
CMVEHMAVTMQSRFCRFAPSTRWRNLGVFGMLDETRHTQLDMRFSHDLLKKDPRFDWAQKAFHTNEWGVLAVKNFFDDAMLNADCVEASLATSLTVEHGFTNLQFVALAADAMAAGDINWSNLLSSIQTDEARHAQQGFPTLEVLMEHDPQRAQTALDVAFWRATRLFQTLTGPAMDYYTPLEQRKMSFKEFMLEWIVNHHERILNDHGLKKPWYWDKFLLSLENGHHAMHIGTWFWRPTLFWKPNAGASKDERAWLNEKYPTWEDNWGVMWDEIIHNVNVDRIENTLPDTLPSLCNLTQLPLGSAFSRHELADHSLEYKGRLYHFDSDISKWCFEQD